Protein AF-A0AAD5JFC8-F1 (afdb_monomer_lite)

Secondary structure (DSSP, 8-state):
---TTS--HHHHHHHHHHHHHHHHHHHHHHHHHHHHHHHHHHHHHHHHHHHS-TT-B-TTT--BTTTT-HHHHHHHHHHHHHHHHHHHHHHHHHHHHSTTTHHHHHHHHHHHHHHHHHHHHHHHHHHHHHHTTS-S------SS--TT--SS--BTTBSS-HHHHHHHHHHHTT-S---B---SSS--HHHHHHHHH-TTS---B-

Sequence (206 aa):
MKNAEGRTPRELFTVELKILLHSGEKWMKNTATSCMIVATLIATMVSSAAFIVPSGNNEKTGIPIHLIETAFHVFAISDAIALSFYSISILMFLSIHTSAILPLIHKLMKHSARAARPAAGLCADLASAIFSGCAKNGFALVRPPGHHASVRQSMGFCLHNNAAVAALVAQTAGVKKVLIVDRDVHHGNGTQEIFEQNKSMPWTYL

Radius of gyration: 27.25 Å; chains: 1; bounding box: 68×35×76 Å

Organism: Acer negundo (NCBI:txid4023)

Structure (mmCIF, N/CA/C/O backbone):
data_AF-A0AAD5JFC8-F1
#
_entry.id   AF-A0AAD5JFC8-F1
#
loop_
_atom_site.group_PDB
_atom_site.id
_atom_site.type_symbol
_atom_site.label_atom_id
_atom_site.label_alt_id
_atom_site.label_comp_id
_atom_site.label_asym_id
_atom_site.label_entity_id
_atom_site.label_seq_id
_atom_site.pdbx_PDB_ins_code
_atom_site.Cartn_x
_atom_site.Cartn_y
_atom_site.Cartn_z
_atom_site.occupancy
_atom_site.B_iso_or_equiv
_atom_site.auth_seq_id
_atom_site.auth_comp_id
_atom_site.auth_asym_id
_atom_site.auth_atom_id
_atom_site.pdbx_PDB_model_num
ATOM 1 N N . MET A 1 1 ? -7.799 10.520 25.118 1.00 56.56 1 MET A N 1
ATOM 2 C CA . MET A 1 1 ? -7.073 9.265 25.414 1.00 56.56 1 MET A CA 1
ATOM 3 C C . MET A 1 1 ? -5.600 9.444 25.071 1.00 56.56 1 MET A C 1
ATOM 5 O O . MET A 1 1 ? -5.306 10.046 24.043 1.00 56.56 1 MET A O 1
ATOM 9 N N . LYS A 1 2 ? -4.700 8.988 25.944 1.00 74.62 2 LYS A N 1
ATOM 10 C CA . LYS A 1 2 ? -3.241 8.970 25.750 1.00 74.62 2 LYS A CA 1
ATOM 11 C C . LYS A 1 2 ? -2.761 7.524 25.924 1.00 74.62 2 LYS A C 1
ATOM 13 O O . LYS A 1 2 ? -3.402 6.786 26.669 1.00 74.62 2 LYS A O 1
ATOM 18 N N . ASN A 1 3 ? -1.707 7.111 25.222 1.00 79.62 3 ASN A N 1
ATOM 19 C CA . ASN A 1 3 ? -1.104 5.790 25.434 1.00 79.62 3 ASN A CA 1
ATOM 20 C C . ASN A 1 3 ? -0.366 5.737 26.793 1.00 79.62 3 ASN A C 1
ATOM 22 O O . ASN A 1 3 ? -0.285 6.745 27.498 1.00 79.62 3 ASN A O 1
ATOM 26 N N . ALA A 1 4 ? 0.196 4.577 27.151 1.00 79.81 4 ALA A N 1
ATOM 27 C CA . ALA A 1 4 ? 0.976 4.396 28.384 1.00 79.81 4 ALA A CA 1
ATOM 28 C C . ALA A 1 4 ? 2.189 5.348 28.497 1.00 79.81 4 ALA A C 1
ATOM 30 O O . ALA A 1 4 ? 2.663 5.627 29.591 1.00 79.81 4 ALA A O 1
ATOM 31 N N . GLU A 1 5 ? 2.650 5.896 27.371 1.00 84.00 5 GLU A N 1
ATOM 32 C CA . GLU A 1 5 ? 3.753 6.859 27.274 1.00 84.00 5 GLU A CA 1
ATOM 33 C C . GLU A 1 5 ? 3.264 8.322 27.317 1.00 84.00 5 GLU A C 1
ATOM 35 O O . GLU A 1 5 ? 4.025 9.251 27.052 1.00 84.00 5 GLU A O 1
ATOM 40 N N . GLY A 1 6 ? 1.975 8.558 27.585 1.00 87.69 6 GLY A N 1
ATOM 41 C CA . GLY A 1 6 ? 1.385 9.896 27.668 1.00 87.69 6 GLY A CA 1
ATOM 42 C C . GLY A 1 6 ? 1.168 10.597 26.321 1.00 87.69 6 GLY A C 1
ATOM 43 O O . GLY A 1 6 ? 0.766 11.765 26.304 1.00 87.69 6 GLY A O 1
ATOM 44 N N . ARG A 1 7 ? 1.380 9.906 25.195 1.00 82.56 7 ARG A N 1
ATOM 45 C CA . ARG A 1 7 ? 1.215 10.447 23.839 1.00 82.56 7 ARG A CA 1
ATOM 46 C C . ARG A 1 7 ? -0.229 10.347 23.377 1.00 82.56 7 ARG A C 1
ATOM 48 O O . ARG A 1 7 ? -0.895 9.325 23.540 1.00 82.56 7 ARG A O 1
ATOM 55 N N . THR A 1 8 ? -0.721 11.408 22.755 1.00 85.25 8 THR A N 1
ATOM 56 C CA . THR A 1 8 ? -2.008 11.402 22.053 1.00 85.25 8 THR A CA 1
ATOM 57 C C . THR A 1 8 ? -1.905 10.604 20.743 1.00 85.25 8 THR A C 1
ATOM 59 O O . THR A 1 8 ? -0.825 10.532 20.149 1.00 85.25 8 THR A O 1
ATOM 62 N N . PRO A 1 9 ? -3.019 10.067 20.207 1.00 75.81 9 PRO A N 1
ATOM 63 C CA . PRO A 1 9 ? -3.026 9.402 18.900 1.00 75.81 9 PRO A CA 1
ATOM 64 C C . PRO A 1 9 ? -2.454 10.275 17.775 1.00 75.81 9 PRO A C 1
ATOM 66 O O . PRO A 1 9 ? -1.800 9.784 16.858 1.00 75.81 9 PRO A O 1
ATOM 69 N N . ARG A 1 10 ? -2.661 11.597 17.854 1.00 75.56 10 ARG A N 1
ATOM 70 C CA . ARG A 1 10 ? -2.133 12.554 16.876 1.00 75.56 10 ARG A CA 1
ATOM 71 C C . ARG A 1 10 ? -0.613 12.668 16.946 1.00 75.56 10 ARG A C 1
ATOM 73 O O . ARG A 1 10 ? 0.024 12.743 15.896 1.00 75.56 10 ARG A O 1
ATOM 80 N N . GLU A 1 11 ? -0.048 12.702 18.148 1.00 81.38 11 GLU A N 1
ATOM 81 C CA . GLU A 1 11 ? 1.402 12.747 18.358 1.00 81.38 11 GLU A CA 1
ATOM 82 C C . GLU A 1 11 ? 2.053 11.444 17.908 1.00 81.38 11 GLU A C 1
ATOM 84 O O . GLU A 1 11 ? 2.980 11.495 17.101 1.00 81.38 11 GLU A O 1
ATOM 89 N N . LEU A 1 12 ? 1.512 10.298 18.337 1.00 80.69 12 LEU A N 1
ATOM 90 C CA . LEU A 1 12 ? 2.012 8.978 17.950 1.00 80.69 12 LEU A CA 1
ATOM 91 C C . LEU A 1 12 ? 2.020 8.826 16.425 1.00 80.69 12 LEU A C 1
ATOM 93 O O . LEU A 1 12 ? 3.057 8.546 15.833 1.00 80.69 12 LEU A O 1
ATOM 97 N N . PHE A 1 13 ? 0.901 9.150 15.776 1.00 77.88 13 PHE A N 1
ATOM 98 C CA . PHE A 1 13 ? 0.804 9.123 14.321 1.00 77.88 13 PHE A CA 1
ATOM 99 C C . PHE A 1 13 ? 1.814 10.054 13.641 1.00 77.88 13 PHE A C 1
ATOM 101 O O . PHE A 1 13 ? 2.360 9.726 12.596 1.00 77.88 13 PHE A O 1
ATOM 108 N N . THR A 1 14 ? 2.054 11.245 14.193 1.00 78.75 14 THR A N 1
ATOM 109 C CA . THR A 1 14 ? 2.980 12.205 13.573 1.00 78.75 14 THR A CA 1
ATOM 110 C C . THR A 1 14 ? 4.426 11.720 13.661 1.00 78.75 14 THR A C 1
ATOM 112 O O . THR A 1 14 ? 5.198 11.956 12.732 1.00 78.75 14 THR A O 1
ATOM 115 N N . VAL A 1 15 ? 4.790 11.049 14.756 1.00 80.06 15 VAL A N 1
ATOM 116 C CA . VAL A 1 15 ? 6.107 10.424 14.926 1.00 80.06 15 VAL A CA 1
ATOM 117 C C . VAL A 1 15 ? 6.263 9.248 13.967 1.00 80.06 15 VAL A C 1
ATOM 119 O O . VAL A 1 15 ? 7.201 9.254 13.171 1.00 80.06 15 VAL A O 1
ATOM 122 N N . GLU A 1 16 ? 5.314 8.312 13.964 1.00 75.75 16 GLU A N 1
ATOM 123 C CA . GLU A 1 16 ? 5.345 7.144 13.073 1.00 75.75 16 GLU A CA 1
ATOM 124 C C . GLU A 1 16 ? 5.359 7.551 11.603 1.00 75.75 16 GLU A C 1
ATOM 126 O O . GLU A 1 16 ? 6.152 7.049 10.810 1.00 75.75 16 GLU A O 1
ATOM 131 N N . LEU A 1 17 ? 4.563 8.557 11.236 1.00 77.56 17 LEU A N 1
ATOM 132 C CA . LEU A 1 17 ? 4.569 9.085 9.882 1.00 77.56 17 LEU A CA 1
ATOM 133 C C . LEU A 1 17 ? 5.950 9.613 9.481 1.00 77.56 17 LEU A C 1
ATOM 135 O O . LEU A 1 17 ? 6.378 9.385 8.357 1.00 77.56 17 LEU A O 1
ATOM 139 N N . LYS A 1 18 ? 6.671 10.314 10.362 1.00 77.50 18 LYS A N 1
ATOM 140 C CA . LYS A 1 18 ? 8.026 10.786 10.032 1.00 77.50 18 LYS A CA 1
ATOM 141 C C . LYS A 1 18 ? 8.981 9.622 9.777 1.00 77.50 18 LYS A C 1
ATOM 143 O O . LYS A 1 18 ? 9.761 9.694 8.831 1.00 77.50 18 LYS A O 1
ATOM 148 N N . ILE A 1 19 ? 8.895 8.570 10.590 1.00 78.56 19 ILE A N 1
ATOM 149 C CA . ILE A 1 19 ? 9.710 7.361 10.438 1.00 78.56 19 ILE A CA 1
ATOM 150 C C . ILE A 1 19 ? 9.382 6.678 9.108 1.00 78.56 19 ILE A C 1
ATOM 152 O O . ILE A 1 19 ? 10.283 6.420 8.314 1.00 78.56 19 ILE A O 1
ATOM 156 N N . LEU A 1 20 ? 8.097 6.465 8.815 1.00 72.25 20 LEU A N 1
ATOM 157 C CA . LEU A 1 20 ? 7.638 5.849 7.569 1.00 72.25 20 LEU A CA 1
ATOM 158 C C . LEU A 1 20 ? 8.009 6.675 6.332 1.00 72.25 20 LEU A C 1
ATOM 160 O O . LEU A 1 20 ? 8.434 6.102 5.334 1.00 72.25 20 LEU A O 1
ATOM 164 N N . LEU A 1 21 ? 7.904 8.008 6.394 1.00 76.06 21 LEU A N 1
ATOM 165 C CA . LEU A 1 21 ? 8.331 8.899 5.308 1.00 76.06 21 LEU A CA 1
ATOM 166 C C . LEU A 1 21 ? 9.825 8.741 5.022 1.00 76.06 21 LEU A C 1
ATOM 168 O O . LEU A 1 21 ? 10.215 8.609 3.865 1.00 76.06 21 LEU A O 1
ATOM 172 N N . HIS A 1 22 ? 10.651 8.728 6.069 1.00 77.88 22 HIS A N 1
ATOM 173 C CA . HIS A 1 22 ? 12.096 8.588 5.929 1.00 77.88 22 HIS A CA 1
ATOM 174 C C . HIS A 1 22 ? 12.491 7.202 5.402 1.00 77.88 22 HIS A C 1
ATOM 176 O O . HIS A 1 22 ? 13.299 7.088 4.479 1.00 77.88 22 HIS A O 1
ATOM 182 N N . SER A 1 23 ? 11.886 6.142 5.941 1.00 79.06 23 SER A N 1
ATOM 183 C CA . SER A 1 23 ? 12.106 4.769 5.481 1.00 79.06 23 SER A CA 1
ATOM 184 C C . SER A 1 23 ? 11.639 4.568 4.040 1.00 79.06 23 SER A C 1
ATOM 186 O O . SER A 1 23 ? 12.350 3.946 3.255 1.00 79.06 23 SER A O 1
ATOM 188 N N . GLY A 1 24 ? 10.485 5.131 3.671 1.00 76.19 24 GLY A N 1
ATOM 189 C CA . GLY A 1 24 ? 9.951 5.089 2.310 1.00 76.19 24 GLY A CA 1
ATOM 190 C C . GLY A 1 24 ? 10.839 5.833 1.314 1.00 76.19 24 GLY A C 1
ATOM 191 O O . GLY A 1 24 ? 11.142 5.303 0.248 1.00 76.19 24 GLY A O 1
ATOM 192 N N . GLU A 1 25 ? 11.336 7.015 1.687 1.00 77.88 25 GLU A N 1
ATOM 193 C CA . GLU A 1 25 ? 12.316 7.758 0.891 1.00 77.88 25 GLU A CA 1
ATOM 194 C C . GLU A 1 25 ? 13.593 6.938 0.668 1.00 77.88 25 GLU A C 1
ATOM 196 O O . GLU A 1 25 ? 14.062 6.812 -0.465 1.00 77.88 25 GLU A O 1
ATOM 201 N N . LYS A 1 26 ? 14.146 6.350 1.735 1.00 82.00 26 LYS A N 1
ATOM 202 C CA . LYS A 1 26 ? 15.353 5.522 1.656 1.00 82.00 26 LYS A CA 1
ATOM 203 C C . LYS A 1 26 ? 15.136 4.281 0.793 1.00 82.00 26 LYS A C 1
ATOM 205 O O . LYS A 1 26 ? 15.974 3.979 -0.052 1.00 82.00 26 LYS A O 1
ATOM 210 N N . TRP A 1 27 ? 14.023 3.577 0.988 1.00 81.62 27 TRP A N 1
ATOM 211 C CA . TRP A 1 27 ? 13.672 2.399 0.197 1.00 81.62 27 TRP A CA 1
ATOM 212 C C . TRP A 1 27 ? 13.569 2.746 -1.286 1.00 81.62 27 TRP A C 1
ATOM 214 O O . TRP A 1 27 ? 14.190 2.090 -2.114 1.00 81.62 27 TRP A O 1
ATOM 224 N N . MET A 1 28 ? 12.867 3.826 -1.619 1.00 81.31 28 MET A N 1
ATOM 225 C CA . MET A 1 28 ? 12.700 4.264 -2.998 1.00 81.31 28 MET A CA 1
ATOM 226 C C . MET A 1 28 ? 14.029 4.655 -3.651 1.00 81.31 28 MET A C 1
ATOM 228 O O . MET A 1 28 ? 14.277 4.264 -4.789 1.00 81.31 28 MET A O 1
ATOM 232 N N . LYS A 1 29 ? 14.906 5.367 -2.930 1.00 81.50 29 LYS A N 1
ATOM 233 C CA . LYS A 1 29 ? 16.264 5.681 -3.401 1.00 81.50 29 LYS A CA 1
ATOM 234 C C . LYS A 1 29 ? 17.080 4.414 -3.640 1.00 81.50 29 LYS A C 1
ATOM 236 O O . LYS A 1 29 ? 17.699 4.283 -4.689 1.00 81.50 29 LYS A O 1
ATOM 241 N N . ASN A 1 30 ? 17.056 3.465 -2.707 1.00 84.69 30 ASN A N 1
ATOM 242 C CA . ASN A 1 30 ? 17.776 2.201 -2.852 1.00 84.69 30 ASN A CA 1
ATOM 243 C C . ASN A 1 30 ? 17.265 1.389 -4.049 1.00 84.69 30 ASN A C 1
ATOM 245 O O . ASN A 1 30 ? 18.069 0.915 -4.847 1.00 84.69 30 ASN A O 1
ATOM 249 N N . THR A 1 31 ? 15.945 1.276 -4.213 1.00 85.31 31 THR A N 1
ATOM 250 C CA . THR A 1 31 ? 15.332 0.604 -5.365 1.00 85.31 31 THR A CA 1
ATOM 251 C C . THR A 1 31 ? 15.712 1.296 -6.672 1.00 85.31 31 THR A C 1
ATOM 253 O O . THR A 1 31 ? 16.127 0.624 -7.612 1.00 85.31 31 THR A O 1
ATOM 256 N N . ALA A 1 32 ? 15.655 2.631 -6.723 1.00 85.88 32 ALA A N 1
ATOM 257 C CA . ALA A 1 32 ? 16.069 3.391 -7.898 1.00 85.88 32 ALA A CA 1
ATOM 258 C C . ALA A 1 32 ? 17.552 3.172 -8.240 1.00 85.88 32 ALA A C 1
ATOM 260 O O . ALA A 1 32 ? 17.871 2.975 -9.409 1.00 85.88 32 ALA A O 1
ATOM 261 N N . THR A 1 33 ? 18.448 3.128 -7.245 1.00 86.62 33 THR A N 1
ATOM 262 C CA . THR A 1 33 ? 19.867 2.784 -7.450 1.00 86.62 33 THR A CA 1
ATOM 263 C C . THR A 1 33 ? 20.025 1.391 -8.046 1.00 86.62 33 THR A C 1
ATOM 265 O O . THR A 1 33 ? 20.725 1.236 -9.042 1.00 86.62 33 THR A O 1
ATOM 268 N N . SER A 1 34 ? 19.372 0.377 -7.471 1.00 89.25 34 SER A N 1
ATOM 269 C CA . SER A 1 34 ? 19.469 -0.998 -7.970 1.00 89.25 34 SER A CA 1
ATOM 270 C C . SER A 1 34 ? 18.971 -1.111 -9.412 1.00 89.25 34 SER A C 1
ATOM 272 O O . SER A 1 34 ? 19.653 -1.695 -10.252 1.00 89.25 34 SER A O 1
ATOM 274 N N . CYS A 1 35 ? 17.829 -0.495 -9.734 1.00 86.69 35 CYS A N 1
ATOM 275 C CA . CYS A 1 35 ? 17.300 -0.465 -11.099 1.00 86.69 35 CYS A CA 1
ATOM 276 C C . CYS A 1 35 ? 18.218 0.294 -12.065 1.00 86.69 35 CYS A C 1
ATOM 278 O O . CYS A 1 35 ? 18.404 -0.142 -13.199 1.00 86.69 35 CYS A O 1
ATOM 280 N N . MET A 1 36 ? 18.828 1.394 -11.618 1.00 88.19 36 MET A N 1
ATOM 281 C CA . MET A 1 36 ? 19.785 2.160 -12.412 1.00 88.19 36 MET A CA 1
ATOM 282 C C . MET A 1 36 ? 21.046 1.350 -12.719 1.00 88.19 36 MET A C 1
ATOM 284 O O . MET A 1 36 ? 21.484 1.351 -13.861 1.00 88.19 36 MET A O 1
ATOM 288 N N . ILE A 1 37 ? 21.603 0.619 -11.745 1.00 88.62 37 ILE A N 1
ATOM 289 C CA . ILE A 1 37 ? 22.767 -0.256 -11.967 1.00 88.62 37 ILE A CA 1
ATOM 290 C C . ILE A 1 37 ? 22.437 -1.317 -13.019 1.00 88.62 37 ILE A C 1
ATOM 292 O O . ILE A 1 37 ? 23.201 -1.495 -13.964 1.00 88.62 37 ILE A O 1
ATOM 296 N N . VAL A 1 38 ? 21.282 -1.980 -12.899 1.00 89.25 38 VAL A N 1
ATOM 297 C CA . VAL A 1 38 ? 20.838 -2.983 -13.878 1.00 89.25 38 VAL A CA 1
ATOM 298 C C . VAL A 1 38 ? 20.664 -2.357 -15.265 1.00 89.25 38 VAL A C 1
ATOM 300 O O . VAL A 1 38 ? 21.172 -2.901 -16.242 1.00 89.25 38 VAL A O 1
ATOM 303 N N . ALA A 1 39 ? 20.020 -1.190 -15.364 1.00 86.19 39 ALA A N 1
ATOM 304 C CA . ALA A 1 39 ? 19.843 -0.489 -16.635 1.00 86.19 39 ALA A CA 1
ATOM 305 C C . ALA A 1 39 ? 21.186 -0.088 -17.273 1.00 86.19 39 ALA A C 1
ATOM 307 O O . ALA A 1 39 ? 21.368 -0.272 -18.474 1.00 86.19 39 ALA A O 1
ATOM 308 N N . THR A 1 40 ? 22.145 0.392 -16.479 1.00 86.81 40 THR A N 1
ATOM 309 C CA . THR A 1 40 ? 23.493 0.757 -16.943 1.00 86.81 40 THR A CA 1
ATOM 310 C C . THR A 1 40 ? 24.303 -0.461 -17.392 1.00 86.81 40 THR A C 1
ATOM 312 O O . THR A 1 40 ? 25.002 -0.388 -18.405 1.00 86.81 40 THR A O 1
ATOM 315 N N . LEU A 1 41 ? 24.196 -1.596 -16.689 1.00 87.81 41 LEU A N 1
ATOM 316 C CA . LEU A 1 41 ? 24.840 -2.850 -17.097 1.00 87.81 41 LEU A CA 1
ATOM 317 C C . LEU A 1 41 ? 24.300 -3.321 -18.450 1.00 87.81 41 LEU A C 1
ATOM 319 O O . LEU A 1 41 ? 25.081 -3.598 -19.358 1.00 87.81 41 LEU A O 1
ATOM 323 N N . ILE A 1 42 ? 22.975 -3.334 -18.613 1.00 85.00 42 ILE A N 1
ATOM 324 C CA . ILE A 1 42 ? 22.341 -3.731 -19.874 1.00 85.00 42 ILE A CA 1
ATOM 325 C C . ILE A 1 42 ? 22.721 -2.760 -21.002 1.00 85.00 42 ILE A C 1
ATOM 327 O O . ILE A 1 42 ? 23.101 -3.206 -22.082 1.00 85.00 42 ILE A O 1
ATOM 331 N N . ALA A 1 43 ? 22.702 -1.448 -20.747 1.00 84.31 43 ALA A N 1
ATOM 332 C CA . ALA A 1 43 ? 23.111 -0.443 -21.727 1.00 84.31 43 ALA A CA 1
ATOM 333 C C . ALA A 1 43 ? 24.569 -0.632 -22.182 1.00 84.31 43 ALA A C 1
ATOM 335 O O . ALA A 1 43 ? 24.859 -0.509 -23.369 1.00 84.31 43 ALA A O 1
ATOM 336 N N . THR A 1 44 ? 25.477 -0.985 -21.265 1.00 85.38 44 THR A N 1
ATOM 337 C CA . THR A 1 44 ? 26.882 -1.290 -21.596 1.00 85.38 44 THR A CA 1
ATOM 338 C C . THR A 1 44 ? 26.999 -2.528 -22.490 1.00 85.38 44 THR A C 1
ATOM 340 O O . THR A 1 44 ? 27.774 -2.524 -23.448 1.00 85.38 44 THR A O 1
ATOM 343 N N . MET A 1 45 ? 26.218 -3.578 -22.211 1.00 84.69 45 MET A N 1
ATOM 344 C CA . MET A 1 45 ? 26.215 -4.804 -23.020 1.00 84.69 45 MET A CA 1
ATOM 345 C C . MET A 1 45 ? 25.658 -4.569 -24.430 1.00 84.69 45 MET A C 1
ATOM 347 O O . MET A 1 45 ? 26.264 -5.015 -25.400 1.00 84.69 45 MET A O 1
ATOM 351 N N . VAL A 1 46 ? 24.545 -3.839 -24.543 1.00 83.19 46 VAL A N 1
ATOM 352 C CA . VAL A 1 46 ? 23.894 -3.504 -25.824 1.00 83.19 46 VAL A CA 1
ATOM 353 C C . VAL A 1 46 ? 24.788 -2.573 -26.646 1.00 83.19 46 VAL A C 1
ATOM 355 O O . VAL A 1 46 ? 25.098 -2.865 -27.791 1.00 83.19 46 VAL A O 1
ATOM 358 N N . SER A 1 47 ? 25.344 -1.528 -26.026 1.00 80.62 47 SER A N 1
ATOM 359 C CA . SER A 1 47 ? 26.300 -0.627 -26.684 1.00 80.62 47 SER A CA 1
ATOM 360 C C . SER A 1 47 ? 27.537 -1.369 -27.210 1.00 80.62 47 SER A C 1
ATOM 362 O O . SER A 1 47 ? 27.988 -1.118 -28.322 1.00 80.62 47 SER A O 1
ATOM 364 N N . SER A 1 48 ? 28.057 -2.351 -26.465 1.00 81.19 48 SER A N 1
ATOM 365 C CA . SER A 1 48 ? 29.175 -3.181 -26.941 1.00 81.19 48 SER A CA 1
ATOM 366 C C . SER A 1 48 ? 28.795 -4.026 -28.165 1.00 81.19 48 SER A C 1
ATOM 368 O O . SER A 1 48 ? 29.609 -4.178 -29.075 1.00 81.19 48 SER A O 1
ATOM 370 N N . ALA A 1 49 ? 27.562 -4.540 -28.222 1.00 76.31 49 ALA A N 1
ATOM 371 C CA . ALA A 1 49 ? 27.050 -5.267 -29.384 1.00 76.31 49 ALA A CA 1
ATOM 372 C C . ALA A 1 49 ? 26.907 -4.362 -30.622 1.00 76.31 49 ALA A C 1
ATOM 374 O O . ALA A 1 49 ? 27.171 -4.818 -31.732 1.00 76.31 49 ALA A O 1
ATOM 375 N N . ALA A 1 50 ? 26.594 -3.076 -30.436 1.00 71.38 50 ALA A N 1
ATOM 376 C CA . ALA A 1 50 ? 26.546 -2.092 -31.519 1.00 71.38 50 ALA A CA 1
ATOM 377 C C . ALA A 1 50 ? 27.905 -1.907 -32.226 1.00 71.38 50 ALA A C 1
ATOM 379 O O . ALA A 1 50 ? 27.956 -1.696 -33.438 1.00 71.38 50 ALA A O 1
ATOM 380 N N . PHE A 1 51 ? 29.017 -1.997 -31.482 1.00 71.25 51 PHE A N 1
ATOM 381 C CA . PHE A 1 51 ? 30.374 -1.849 -32.030 1.00 71.25 51 PHE A CA 1
ATOM 382 C C . PHE A 1 51 ? 30.979 -3.165 -32.536 1.00 71.25 51 PHE A C 1
ATOM 384 O O . PHE A 1 51 ? 31.868 -3.145 -33.389 1.00 71.25 51 PHE A O 1
ATOM 391 N N . ILE A 1 52 ? 30.496 -4.310 -32.049 1.00 74.00 52 ILE A N 1
ATOM 392 C CA . ILE A 1 52 ? 30.897 -5.637 -32.526 1.00 74.00 52 ILE A CA 1
ATOM 393 C C . ILE A 1 52 ? 29.923 -6.049 -33.634 1.00 74.00 52 ILE A C 1
ATOM 395 O O . ILE A 1 52 ? 29.033 -6.874 -33.443 1.00 74.00 52 ILE A O 1
ATOM 399 N N . VAL A 1 53 ? 30.089 -5.444 -34.814 1.00 68.81 53 VAL A N 1
ATOM 400 C CA . VAL A 1 53 ? 29.335 -5.815 -36.020 1.00 68.81 53 VAL A CA 1
ATOM 401 C C . VAL A 1 53 ? 29.551 -7.312 -36.285 1.00 68.81 53 VAL A C 1
ATOM 403 O O . VAL A 1 53 ? 30.702 -7.728 -36.469 1.00 68.81 53 VAL A O 1
ATOM 406 N N . PRO A 1 54 ? 28.487 -8.137 -36.340 1.00 66.00 54 PRO A N 1
ATOM 407 C CA . PRO A 1 54 ? 28.612 -9.540 -36.710 1.00 66.00 54 PRO A CA 1
ATOM 408 C C . PRO A 1 54 ? 29.315 -9.649 -38.074 1.00 66.00 54 PRO A C 1
ATOM 410 O O . PRO A 1 54 ? 28.819 -9.132 -39.072 1.00 66.00 54 PRO A O 1
ATOM 413 N N . SER A 1 55 ? 30.484 -10.298 -38.099 1.00 65.88 55 SER A N 1
ATOM 414 C CA . SER A 1 55 ? 31.383 -10.463 -39.260 1.00 65.88 55 SER A CA 1
ATOM 415 C C . SER A 1 55 ? 32.293 -9.288 -39.657 1.00 65.88 55 SER A C 1
ATOM 417 O O . SER A 1 55 ? 33.031 -9.415 -40.633 1.00 65.88 55 SER A O 1
ATOM 419 N N . GLY A 1 56 ? 32.321 -8.191 -38.896 1.00 73.69 56 GLY A N 1
ATOM 420 C CA . GLY A 1 56 ? 33.298 -7.110 -39.073 1.00 73.69 56 GLY A CA 1
ATOM 421 C C . GLY A 1 56 ? 33.089 -6.213 -40.302 1.00 73.69 56 GLY A C 1
ATOM 422 O O . GLY A 1 56 ? 32.075 -6.275 -41.003 1.00 73.69 56 GLY A O 1
ATOM 423 N N . ASN A 1 57 ? 34.072 -5.341 -40.544 1.00 80.50 57 ASN A N 1
ATOM 424 C CA . ASN A 1 57 ? 34.059 -4.348 -41.619 1.00 80.50 57 ASN A CA 1
ATOM 425 C C . ASN A 1 57 ? 35.047 -4.726 -42.724 1.00 80.50 57 ASN A C 1
ATOM 427 O O . ASN A 1 57 ? 36.094 -5.319 -42.471 1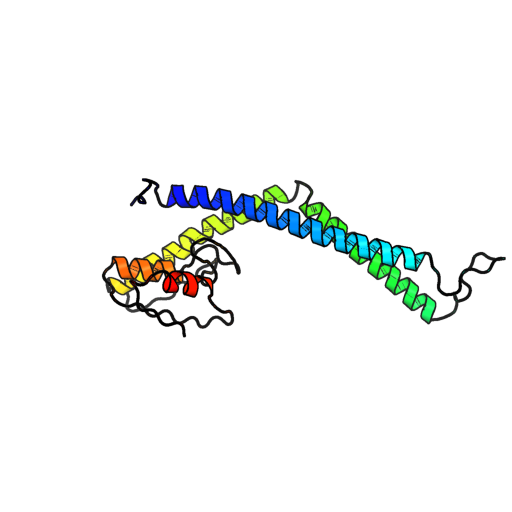.00 80.50 57 ASN A O 1
ATOM 431 N N . ASN A 1 58 ? 34.734 -4.343 -43.958 1.00 81.25 58 ASN A N 1
ATOM 432 C CA . ASN A 1 58 ? 35.629 -4.522 -45.090 1.00 81.25 58 ASN A CA 1
ATOM 433 C C . ASN A 1 58 ? 36.859 -3.610 -44.941 1.00 81.25 58 ASN A C 1
ATOM 435 O O . ASN A 1 58 ? 36.721 -2.390 -44.873 1.00 81.25 58 ASN A O 1
ATOM 439 N N . GLU A 1 59 ? 38.060 -4.188 -44.946 1.00 78.19 59 GLU A N 1
ATOM 440 C CA . GLU A 1 59 ? 39.331 -3.478 -44.726 1.00 78.19 59 GLU A CA 1
ATOM 441 C C . GLU A 1 59 ? 39.610 -2.350 -45.734 1.00 78.19 59 GLU A C 1
ATOM 443 O O . GLU A 1 59 ? 40.359 -1.424 -45.433 1.00 78.19 59 GLU A O 1
ATOM 448 N N . LYS A 1 60 ? 39.007 -2.402 -46.930 1.00 79.38 60 LYS A N 1
ATOM 449 C CA . LYS A 1 60 ? 39.219 -1.402 -47.989 1.00 79.38 60 LYS A CA 1
ATOM 450 C C . LYS A 1 60 ? 38.191 -0.276 -47.984 1.00 79.38 60 LYS A C 1
ATOM 452 O O . LYS A 1 60 ? 38.503 0.820 -48.436 1.00 79.38 60 LYS A O 1
ATOM 457 N N . THR A 1 61 ? 36.966 -0.544 -47.536 1.00 79.00 61 THR A N 1
ATOM 458 C CA . THR A 1 61 ? 35.848 0.416 -47.619 1.00 79.00 61 THR A CA 1
ATOM 459 C C . THR A 1 61 ? 35.340 0.879 -46.257 1.00 79.00 61 THR A C 1
ATOM 461 O O . THR A 1 61 ? 34.629 1.875 -46.189 1.00 79.00 61 THR A O 1
ATOM 464 N N . GLY A 1 62 ? 35.677 0.174 -45.173 1.00 77.12 62 GLY A N 1
ATOM 465 C CA . GLY A 1 62 ? 35.180 0.435 -43.819 1.00 77.12 62 GLY A CA 1
ATOM 466 C C . GLY A 1 62 ? 33.707 0.067 -43.602 1.00 77.12 62 GLY A C 1
ATOM 467 O O . GLY A 1 62 ? 33.192 0.254 -42.504 1.00 77.12 62 GLY A O 1
ATOM 468 N N . ILE A 1 63 ? 33.027 -0.462 -44.623 1.00 80.44 63 ILE A N 1
ATOM 469 C CA . ILE A 1 63 ? 31.598 -0.791 -44.587 1.00 80.44 63 ILE A CA 1
ATOM 470 C C . ILE A 1 63 ? 31.399 -2.197 -43.987 1.00 80.44 63 ILE A C 1
ATOM 472 O O . ILE A 1 63 ? 32.185 -3.094 -44.315 1.00 80.44 63 ILE A O 1
ATOM 476 N N . PRO A 1 64 ? 30.357 -2.425 -43.162 1.00 80.12 64 PRO A N 1
ATOM 477 C CA . PRO A 1 64 ? 29.983 -3.754 -42.680 1.00 80.12 64 PRO A CA 1
ATOM 478 C C . PRO A 1 64 ? 29.856 -4.783 -43.809 1.00 80.12 64 PRO A C 1
ATOM 480 O O . PRO A 1 64 ? 29.176 -4.540 -44.807 1.00 80.12 64 PRO A O 1
ATOM 483 N N . ILE A 1 65 ? 30.480 -5.953 -43.646 1.00 79.56 65 ILE A N 1
ATOM 484 C CA . ILE A 1 65 ? 30.541 -6.990 -44.695 1.00 79.56 65 ILE A CA 1
ATOM 485 C C . ILE A 1 65 ? 29.141 -7.525 -45.055 1.00 79.56 65 ILE A C 1
ATOM 487 O O . ILE A 1 65 ? 28.877 -7.829 -46.217 1.00 79.56 65 ILE A O 1
ATOM 491 N N . HIS A 1 66 ? 28.218 -7.562 -44.090 1.00 78.19 66 HIS A N 1
ATOM 492 C CA . HIS A 1 66 ? 26.835 -8.025 -44.266 1.00 78.19 66 HIS A CA 1
ATOM 493 C C . HIS A 1 66 ? 25.806 -6.894 -44.363 1.00 78.19 66 HIS A C 1
ATOM 495 O O . HIS A 1 66 ? 24.635 -7.109 -44.061 1.00 78.19 66 HIS A O 1
ATOM 501 N N . LEU A 1 67 ? 26.201 -5.690 -44.796 1.00 75.06 67 LEU A N 1
ATOM 502 C CA . LEU A 1 67 ? 25.289 -4.539 -44.836 1.00 75.06 67 LEU A CA 1
ATOM 503 C C . LEU A 1 67 ? 24.009 -4.803 -45.652 1.00 75.06 67 LEU A C 1
ATOM 505 O O . LEU A 1 67 ? 22.979 -4.221 -45.354 1.00 75.06 67 LEU A O 1
ATOM 509 N N . ILE A 1 68 ? 24.055 -5.672 -46.665 1.00 77.06 68 ILE A N 1
ATOM 510 C CA . ILE A 1 68 ? 22.917 -5.971 -47.555 1.00 77.06 68 ILE A CA 1
ATOM 511 C C . ILE A 1 68 ? 21.975 -7.031 -46.951 1.00 77.06 68 ILE A C 1
ATOM 513 O O . ILE A 1 68 ? 20.814 -7.131 -47.348 1.00 77.06 68 ILE A O 1
ATOM 517 N N . GLU A 1 69 ? 22.437 -7.796 -45.962 1.00 84.25 69 GLU A N 1
ATOM 518 C CA . GLU A 1 69 ? 21.652 -8.866 -45.349 1.00 84.25 69 GLU A CA 1
ATOM 519 C C . GLU A 1 69 ? 20.482 -8.297 -44.535 1.00 84.25 69 GLU A C 1
ATOM 521 O O . GLU A 1 69 ? 20.621 -7.357 -43.742 1.00 84.25 69 GLU A O 1
ATOM 526 N N . THR A 1 70 ? 19.303 -8.905 -44.670 1.00 85.94 70 THR A N 1
ATOM 527 C CA . THR A 1 70 ? 18.118 -8.504 -43.893 1.00 85.94 70 THR A CA 1
ATOM 528 C C . THR A 1 70 ? 18.336 -8.717 -42.393 1.00 85.94 70 THR A C 1
ATOM 530 O O . THR A 1 70 ? 17.900 -7.900 -41.582 1.00 85.94 70 THR A O 1
ATOM 533 N N . ALA A 1 71 ? 19.070 -9.769 -42.016 1.00 82.50 71 ALA A N 1
ATOM 534 C CA . ALA A 1 71 ? 19.410 -10.057 -40.623 1.00 82.50 71 ALA A CA 1
ATOM 535 C C . ALA A 1 71 ? 20.211 -8.918 -39.966 1.00 82.50 71 ALA A C 1
ATOM 537 O O . ALA A 1 71 ? 19.975 -8.595 -38.802 1.00 82.50 71 ALA A O 1
ATOM 538 N N . PHE A 1 72 ? 21.102 -8.265 -40.721 1.00 84.00 72 PHE A N 1
ATOM 539 C CA . PHE A 1 72 ? 21.904 -7.148 -40.225 1.00 84.00 72 PHE A CA 1
ATOM 540 C C . PHE A 1 72 ? 21.047 -5.909 -39.928 1.00 84.00 72 PHE A C 1
ATOM 542 O O . PHE A 1 72 ? 21.202 -5.280 -38.884 1.00 84.00 72 PHE A O 1
ATOM 549 N N . HIS A 1 73 ? 20.084 -5.595 -40.798 1.00 83.00 73 HIS A N 1
ATOM 550 C CA . HIS A 1 73 ? 19.155 -4.482 -40.583 1.00 83.00 73 HIS A CA 1
ATOM 551 C C . HIS A 1 73 ? 18.240 -4.709 -39.376 1.00 83.00 73 HIS A C 1
ATOM 553 O O . HIS A 1 73 ? 18.048 -3.798 -38.572 1.00 83.00 73 HIS A O 1
ATOM 559 N N . VAL A 1 74 ? 17.698 -5.923 -39.222 1.00 88.19 74 VAL A N 1
ATOM 560 C CA . VAL A 1 74 ? 16.864 -6.284 -38.062 1.00 88.19 74 VAL A CA 1
ATOM 561 C C . VAL A 1 74 ? 17.660 -6.150 -36.764 1.00 88.19 74 VAL A C 1
ATOM 563 O O . VAL A 1 74 ? 17.160 -5.573 -35.799 1.00 88.19 74 VAL A O 1
ATOM 566 N N . PHE A 1 75 ? 18.909 -6.622 -36.756 1.00 86.06 75 PHE A N 1
ATOM 567 C CA . PHE A 1 75 ? 19.820 -6.463 -35.626 1.00 86.06 75 PHE A CA 1
ATOM 568 C C . PHE A 1 75 ? 20.071 -4.983 -35.294 1.00 86.06 75 PHE A C 1
ATOM 570 O O . PHE A 1 75 ? 19.829 -4.569 -34.163 1.00 86.06 75 PHE A O 1
ATOM 577 N N . ALA A 1 76 ? 20.467 -4.169 -36.279 1.00 84.25 76 ALA A N 1
ATOM 578 C CA . ALA A 1 76 ? 20.787 -2.756 -36.072 1.00 84.25 76 ALA A CA 1
ATOM 579 C C . ALA A 1 76 ? 19.581 -1.929 -35.585 1.00 84.25 76 ALA A C 1
ATOM 581 O O . ALA A 1 76 ? 19.714 -1.088 -34.697 1.00 84.25 76 ALA A O 1
ATOM 582 N N . ILE A 1 77 ? 18.386 -2.184 -36.132 1.00 88.75 77 ILE A N 1
ATOM 583 C CA . ILE A 1 77 ? 17.153 -1.516 -35.693 1.00 88.75 77 ILE A CA 1
ATOM 584 C C . ILE A 1 77 ? 16.795 -1.939 -34.264 1.00 88.75 77 ILE A C 1
ATOM 586 O O . ILE A 1 77 ? 16.454 -1.088 -33.442 1.00 88.75 77 ILE A O 1
ATOM 590 N N . SER A 1 78 ? 16.890 -3.235 -33.947 1.00 89.19 78 SER A N 1
ATOM 591 C CA . SER A 1 78 ? 16.621 -3.744 -32.598 1.00 89.19 78 SER A CA 1
ATOM 592 C C . SER A 1 78 ? 17.565 -3.131 -31.562 1.00 89.19 78 SER A C 1
ATOM 594 O O . SER A 1 78 ? 17.118 -2.753 -30.480 1.00 89.19 78 SER A O 1
ATOM 596 N N . ASP A 1 79 ? 18.848 -3.004 -31.896 1.00 85.50 79 ASP A N 1
ATOM 597 C CA . ASP A 1 79 ? 19.869 -2.416 -31.029 1.00 85.50 79 ASP A CA 1
ATOM 598 C C . ASP A 1 79 ? 19.605 -0.922 -30.756 1.00 85.50 79 ASP A C 1
ATOM 600 O O . ASP A 1 79 ? 19.560 -0.486 -29.602 1.00 85.50 79 ASP A O 1
ATOM 604 N N . ALA A 1 80 ? 19.278 -0.150 -31.800 1.00 87.12 80 ALA A N 1
ATOM 605 C CA . ALA A 1 80 ? 18.944 1.271 -31.678 1.00 87.12 80 ALA A CA 1
ATOM 606 C C . ALA A 1 80 ? 17.672 1.525 -30.846 1.00 87.12 80 ALA A C 1
ATOM 608 O O . ALA A 1 80 ? 17.615 2.452 -30.024 1.00 87.12 80 ALA A O 1
ATOM 609 N N . ILE A 1 81 ? 16.642 0.691 -31.035 1.00 90.38 81 ILE A N 1
ATOM 610 C CA . ILE A 1 81 ? 15.414 0.743 -30.234 1.00 90.38 81 ILE A CA 1
ATOM 611 C C . ILE A 1 81 ? 15.742 0.448 -28.768 1.00 90.38 81 ILE A C 1
ATOM 613 O O . ILE A 1 81 ? 15.334 1.203 -27.882 1.00 90.38 81 ILE A O 1
ATOM 617 N N . ALA A 1 82 ? 16.510 -0.612 -28.509 1.00 87.31 82 ALA A N 1
ATOM 618 C CA . ALA A 1 82 ? 16.895 -1.002 -27.161 1.00 87.31 82 ALA A CA 1
ATOM 619 C C . ALA A 1 82 ? 17.657 0.134 -26.450 1.00 87.31 82 ALA A C 1
ATOM 621 O O . ALA A 1 82 ? 17.271 0.538 -25.351 1.00 87.31 82 ALA A O 1
ATOM 622 N N . LEU A 1 83 ? 18.650 0.743 -27.109 1.00 85.69 83 LEU A N 1
ATOM 623 C CA . LEU A 1 83 ? 19.428 1.864 -26.566 1.00 85.69 83 LEU A CA 1
ATOM 624 C C . LEU A 1 83 ? 18.557 3.076 -26.187 1.00 85.69 83 LEU A C 1
ATOM 626 O O . LEU A 1 83 ? 18.785 3.720 -25.156 1.00 85.69 83 LEU A O 1
ATOM 630 N N . SER A 1 84 ? 17.527 3.358 -26.986 1.00 88.69 84 SER A N 1
ATOM 631 C CA . SER A 1 84 ? 16.575 4.443 -26.726 1.00 88.69 84 SER A CA 1
ATOM 632 C C . SER A 1 84 ? 15.759 4.184 -25.454 1.00 88.69 84 SER A C 1
ATOM 634 O O . SER A 1 84 ? 15.689 5.045 -24.573 1.00 88.69 84 SER A O 1
ATOM 636 N N . PHE A 1 85 ? 15.203 2.976 -25.301 1.00 89.19 85 PHE A N 1
ATOM 637 C CA . PHE A 1 85 ? 14.463 2.589 -24.095 1.00 89.19 85 PHE A CA 1
ATOM 638 C C . PHE A 1 85 ? 15.347 2.590 -22.840 1.00 89.19 85 PHE A C 1
ATOM 640 O O . PHE A 1 85 ? 14.909 3.055 -21.783 1.00 89.19 85 PHE A O 1
ATOM 647 N N . TYR A 1 86 ? 16.604 2.144 -22.941 1.00 86.69 86 TYR A N 1
ATOM 648 C CA . TYR A 1 86 ? 17.537 2.175 -21.808 1.00 86.69 86 TYR A CA 1
ATOM 649 C C . TYR A 1 86 ? 17.896 3.594 -21.385 1.00 86.69 86 TYR A C 1
ATOM 651 O O . TYR A 1 86 ? 17.911 3.887 -20.190 1.00 86.69 86 TYR A O 1
ATOM 659 N N . SER A 1 87 ? 18.122 4.490 -22.345 1.00 85.94 87 SER A N 1
ATOM 660 C CA . SER A 1 87 ? 18.427 5.895 -22.058 1.00 85.94 87 SER A CA 1
ATOM 661 C C . SER A 1 87 ? 17.267 6.570 -21.321 1.00 85.94 87 SER A C 1
ATOM 663 O O . SER A 1 87 ? 17.480 7.240 -20.310 1.00 85.94 87 SER A O 1
ATOM 665 N N . ILE A 1 88 ? 16.025 6.318 -21.755 1.00 88.69 88 ILE A N 1
ATOM 666 C CA . ILE A 1 88 ? 14.815 6.804 -21.073 1.00 88.69 88 ILE A CA 1
ATOM 667 C C . ILE A 1 88 ? 14.723 6.232 -19.651 1.00 88.69 88 ILE A C 1
ATOM 669 O O . ILE A 1 88 ? 14.482 6.980 -18.703 1.00 88.69 88 ILE A O 1
ATOM 673 N N . SER A 1 89 ? 14.967 4.930 -19.476 1.00 88.06 89 SER A N 1
ATOM 674 C CA . SER A 1 89 ? 14.946 4.270 -18.165 1.00 88.06 89 SER A CA 1
ATOM 675 C C . SER A 1 89 ? 15.981 4.862 -17.199 1.00 88.06 89 SER A C 1
ATOM 677 O O . SER A 1 89 ? 15.648 5.199 -16.062 1.00 88.06 89 SER A O 1
ATOM 679 N N . ILE A 1 90 ? 17.229 5.047 -17.644 1.00 86.31 90 ILE A N 1
ATOM 680 C CA . ILE A 1 90 ? 18.295 5.646 -16.828 1.00 86.31 90 ILE A CA 1
ATOM 681 C C . ILE A 1 90 ? 17.920 7.074 -16.423 1.00 86.31 90 ILE A C 1
ATOM 683 O O . ILE A 1 90 ? 18.033 7.416 -15.246 1.00 86.31 90 ILE A O 1
ATOM 687 N N . LEU A 1 91 ? 17.414 7.890 -17.354 1.00 84.31 91 LEU A N 1
ATOM 688 C CA . LEU A 1 91 ? 16.968 9.256 -17.061 1.00 84.31 91 LEU A CA 1
ATOM 689 C C . LEU A 1 91 ? 15.808 9.281 -16.056 1.00 84.31 91 LEU A C 1
ATOM 691 O O . LEU A 1 91 ? 15.818 10.100 -15.136 1.00 84.31 91 LEU A O 1
ATOM 695 N N . MET A 1 92 ? 14.846 8.360 -16.170 1.00 85.50 92 MET A N 1
ATOM 696 C CA . MET A 1 92 ? 13.767 8.218 -15.190 1.00 85.50 92 MET A CA 1
ATOM 697 C C . MET A 1 92 ? 14.305 7.873 -13.796 1.00 85.50 92 MET A C 1
ATOM 699 O O . MET A 1 92 ? 13.946 8.540 -12.827 1.00 85.50 92 MET A O 1
ATOM 703 N N . PHE A 1 93 ? 15.203 6.895 -13.656 1.00 83.75 93 PHE A N 1
ATOM 704 C CA . PHE A 1 93 ? 15.768 6.555 -12.344 1.00 83.75 93 PHE A CA 1
ATOM 705 C C . PHE A 1 93 ? 16.698 7.647 -11.793 1.00 83.75 93 PHE A C 1
ATOM 707 O O . PHE A 1 93 ? 16.704 7.902 -10.589 1.00 83.75 93 PHE A O 1
ATOM 714 N N . LEU A 1 94 ? 17.426 8.361 -12.654 1.00 80.38 94 LEU A N 1
ATOM 715 C CA . LEU A 1 94 ? 18.238 9.515 -12.262 1.00 80.38 94 LEU A CA 1
ATOM 716 C C . LEU A 1 94 ? 17.365 10.688 -11.791 1.00 80.38 94 LEU A C 1
ATOM 718 O O . LEU A 1 94 ? 17.737 11.414 -10.865 1.00 80.38 94 LEU A O 1
ATOM 722 N N . SER A 1 95 ? 16.166 10.834 -12.362 1.00 79.00 95 SER A N 1
ATOM 723 C CA . SER A 1 95 ? 15.169 11.811 -11.911 1.00 79.00 95 SER A CA 1
ATOM 724 C C . SER A 1 95 ? 14.656 11.528 -10.490 1.00 79.00 95 SER A C 1
ATOM 726 O O . SER A 1 95 ? 14.346 12.457 -9.750 1.00 79.00 95 SER A O 1
ATOM 728 N N . ILE A 1 96 ? 14.630 10.255 -10.071 1.00 76.25 96 ILE A N 1
ATOM 729 C CA . ILE A 1 96 ? 14.264 9.855 -8.701 1.00 76.25 96 ILE A CA 1
ATOM 730 C C . ILE A 1 96 ? 15.381 10.214 -7.709 1.00 76.25 96 ILE A C 1
ATOM 732 O O . ILE A 1 96 ? 15.098 10.579 -6.565 1.00 76.25 96 ILE A O 1
ATOM 736 N N . HIS A 1 97 ? 16.645 10.148 -8.142 1.00 68.56 97 HIS A N 1
ATOM 737 C CA . HIS A 1 97 ? 17.797 10.555 -7.326 1.00 68.56 97 HIS A CA 1
ATOM 738 C C . HIS A 1 97 ? 17.993 12.063 -7.247 1.00 68.56 97 HIS A C 1
ATOM 740 O O . HIS A 1 97 ? 18.468 12.569 -6.228 1.00 68.56 97 HIS A O 1
ATOM 746 N N . THR A 1 98 ? 17.620 12.794 -8.294 1.00 66.25 98 THR A N 1
ATOM 747 C CA . THR A 1 98 ? 17.671 14.254 -8.278 1.00 66.25 98 THR A CA 1
ATOM 748 C C . THR A 1 98 ? 16.527 14.814 -7.433 1.00 66.25 98 THR A C 1
ATOM 750 O O . THR A 1 98 ? 15.366 14.417 -7.512 1.00 66.25 98 THR A O 1
ATOM 753 N N . SER A 1 99 ? 16.869 15.769 -6.572 1.00 63.53 99 SER A N 1
ATOM 754 C CA . SER A 1 99 ? 16.004 16.365 -5.548 1.00 63.53 99 SER A CA 1
ATOM 755 C C . SER A 1 99 ? 14.754 17.082 -6.079 1.00 63.53 99 SER A C 1
ATOM 757 O O . SER A 1 99 ? 13.990 17.612 -5.280 1.00 63.53 99 SER A O 1
ATOM 759 N N . ALA A 1 100 ? 14.508 17.100 -7.391 1.00 64.81 100 ALA A N 1
ATOM 760 C CA . ALA A 1 100 ? 13.351 17.748 -8.001 1.00 64.81 100 ALA A CA 1
ATOM 761 C C . ALA A 1 100 ? 12.036 16.987 -7.748 1.00 64.81 100 ALA A C 1
ATOM 763 O O . ALA A 1 100 ? 10.999 17.608 -7.516 1.00 64.81 100 ALA A O 1
ATOM 764 N N . ILE A 1 101 ? 12.065 15.649 -7.734 1.00 66.62 101 ILE A N 1
ATOM 765 C CA . ILE A 1 101 ? 10.860 14.822 -7.532 1.00 66.62 101 ILE A CA 1
ATOM 766 C C . ILE A 1 101 ? 10.626 14.517 -6.043 1.00 66.62 101 ILE A C 1
ATOM 768 O O . ILE A 1 101 ? 9.491 14.314 -5.602 1.00 66.62 101 ILE A O 1
ATOM 772 N N . LEU A 1 102 ? 11.678 14.562 -5.224 1.00 68.38 102 LEU A N 1
ATOM 773 C CA . LEU A 1 102 ? 11.600 14.257 -3.797 1.00 68.38 102 LEU A CA 1
ATOM 774 C C . LEU A 1 102 ? 10.568 15.117 -3.019 1.00 68.38 102 LEU A C 1
ATOM 776 O O . LEU A 1 102 ? 9.798 14.544 -2.242 1.00 68.38 102 LEU A O 1
ATOM 780 N N . PRO A 1 103 ? 10.444 16.444 -3.242 1.00 72.19 103 PRO A N 1
ATOM 781 C CA . PRO A 1 103 ? 9.400 17.265 -2.629 1.00 72.19 103 PRO A CA 1
ATOM 782 C C . PRO A 1 103 ? 7.986 16.818 -3.006 1.00 72.19 103 PRO A C 1
ATOM 784 O O . PRO A 1 103 ? 7.089 16.836 -2.158 1.00 72.19 103 PRO A O 1
ATOM 787 N N . LEU A 1 104 ? 7.781 16.398 -4.259 1.00 71.25 104 LEU A N 1
ATOM 788 C CA . LEU A 1 104 ? 6.493 15.908 -4.746 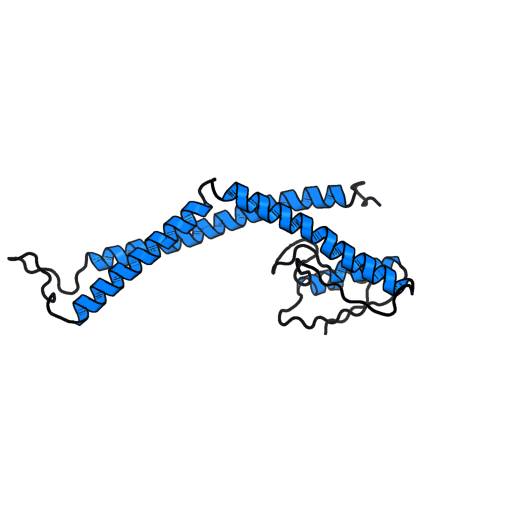1.00 71.25 104 LEU A CA 1
ATOM 789 C C . LEU A 1 104 ? 6.128 14.584 -4.071 1.00 71.25 104 LEU A C 1
ATOM 791 O O . LEU A 1 104 ? 5.003 14.432 -3.597 1.00 71.25 104 LEU A O 1
ATOM 795 N N . ILE A 1 105 ? 7.085 13.664 -3.949 1.00 71.44 105 ILE A N 1
ATOM 796 C CA . ILE A 1 105 ? 6.878 12.367 -3.297 1.00 71.44 105 ILE A CA 1
ATOM 797 C C . ILE A 1 105 ? 6.634 12.547 -1.801 1.00 71.44 105 ILE A C 1
ATOM 799 O O . ILE A 1 105 ? 5.683 11.987 -1.261 1.00 71.44 105 ILE A O 1
ATOM 803 N N . HIS A 1 106 ? 7.400 13.409 -1.133 1.00 73.12 106 HIS A N 1
ATOM 804 C CA . HIS A 1 106 ? 7.158 13.754 0.269 1.00 73.12 106 HIS A CA 1
ATOM 805 C C . HIS A 1 106 ? 5.761 14.339 0.485 1.00 73.12 106 HIS A C 1
ATOM 807 O O . HIS A 1 106 ? 5.068 13.991 1.444 1.00 73.12 106 HIS A O 1
ATOM 813 N N . LYS A 1 107 ? 5.314 15.215 -0.422 1.00 78.94 107 LYS A N 1
ATOM 814 C CA . LYS A 1 107 ? 3.966 15.787 -0.387 1.00 78.94 107 LYS A CA 1
ATOM 815 C C . LYS A 1 107 ? 2.904 14.706 -0.604 1.00 78.94 107 LYS A C 1
ATOM 817 O O . LYS A 1 107 ? 1.959 14.639 0.181 1.00 78.94 107 LYS A O 1
ATOM 822 N N . LEU A 1 108 ? 3.082 13.833 -1.595 1.00 75.88 108 LEU A N 1
ATOM 823 C CA . LEU A 1 108 ? 2.185 12.712 -1.880 1.00 75.88 108 LEU A CA 1
ATOM 824 C C . LEU A 1 108 ? 2.054 11.786 -0.663 1.00 75.88 108 LEU A C 1
ATOM 826 O O . LEU A 1 108 ? 0.946 11.539 -0.195 1.00 75.88 108 LEU A O 1
ATOM 830 N N . MET A 1 109 ? 3.176 11.351 -0.087 1.00 76.06 109 MET A N 1
ATOM 831 C CA . MET A 1 109 ? 3.186 10.470 1.081 1.00 76.06 109 MET A CA 1
ATOM 832 C C . MET A 1 109 ? 2.529 11.128 2.304 1.00 76.06 109 MET A C 1
ATOM 834 O O . MET A 1 109 ? 1.753 10.484 3.012 1.00 76.06 109 MET A O 1
ATOM 838 N N . LYS A 1 110 ? 2.753 12.432 2.526 1.00 78.44 110 LYS A N 1
ATOM 839 C CA . LYS A 1 110 ? 2.052 13.195 3.574 1.00 78.44 110 LYS A CA 1
ATOM 840 C C . LYS A 1 110 ? 0.538 13.212 3.369 1.00 78.44 110 LYS A C 1
ATOM 842 O O . LYS A 1 110 ? -0.201 13.056 4.344 1.00 78.44 110 LYS A O 1
ATOM 847 N N . HIS A 1 111 ? 0.065 13.417 2.139 1.00 84.06 111 HIS A N 1
ATOM 848 C CA . HIS A 1 111 ? -1.367 13.392 1.834 1.00 84.06 111 HIS A CA 1
ATOM 849 C C . HIS A 1 111 ? -1.959 11.990 2.012 1.00 84.06 111 HIS A C 1
ATOM 851 O O . HIS A 1 111 ? -2.995 11.868 2.664 1.00 84.06 111 HIS A O 1
ATOM 857 N N . SER A 1 112 ? -1.277 10.944 1.537 1.00 80.88 112 SER A N 1
ATOM 858 C CA . SER A 1 112 ? -1.699 9.547 1.709 1.00 80.88 112 SER A CA 1
ATOM 859 C C . SER A 1 112 ? -1.832 9.171 3.182 1.00 80.88 112 SER A C 1
ATOM 861 O O . SER A 1 112 ? -2.852 8.633 3.607 1.00 80.88 112 SER A O 1
ATOM 863 N N . ALA A 1 113 ? -0.853 9.545 4.001 1.00 78.50 113 ALA A N 1
ATOM 864 C CA . ALA A 1 113 ? -0.914 9.317 5.435 1.00 78.50 113 ALA A CA 1
ATOM 865 C C . ALA A 1 113 ? -2.024 10.133 6.113 1.00 78.50 113 ALA A C 1
ATOM 867 O O . ALA A 1 113 ? -2.732 9.640 6.993 1.00 78.50 113 ALA A O 1
ATOM 868 N N . ARG A 1 114 ? -2.235 11.385 5.689 1.00 83.56 114 ARG A N 1
ATOM 869 C CA . ARG A 1 114 ? -3.360 12.190 6.179 1.00 83.56 114 ARG A CA 1
ATOM 870 C C . ARG A 1 114 ? -4.708 11.564 5.813 1.00 83.56 114 ARG A C 1
ATOM 872 O O . ARG A 1 114 ? -5.601 11.666 6.644 1.00 83.56 114 ARG A O 1
ATOM 879 N N . ALA A 1 115 ? -4.836 10.921 4.651 1.00 86.75 115 ALA A N 1
ATOM 880 C CA . ALA A 1 115 ? -6.039 10.209 4.209 1.00 86.75 115 ALA A CA 1
ATOM 881 C C . ALA A 1 115 ? -6.264 8.872 4.944 1.00 86.75 115 ALA A C 1
ATOM 883 O O . ALA A 1 115 ? -7.404 8.487 5.188 1.00 86.75 115 ALA A O 1
ATOM 884 N N . ALA A 1 116 ? -5.200 8.203 5.395 1.00 87.75 116 ALA A N 1
ATOM 885 C CA . ALA A 1 116 ? -5.304 6.965 6.174 1.00 87.75 116 ALA A CA 1
ATOM 886 C C . ALA A 1 116 ? -5.995 7.140 7.539 1.00 87.75 116 ALA A C 1
ATOM 888 O O . ALA A 1 116 ? -6.549 6.185 8.077 1.00 87.75 116 ALA A O 1
ATOM 889 N N . ARG A 1 117 ? -5.972 8.349 8.118 1.00 86.81 117 ARG A N 1
ATOM 890 C CA . ARG A 1 117 ? -6.669 8.655 9.380 1.00 86.81 117 ARG A CA 1
ATOM 891 C C . ARG A 1 117 ? -8.196 8.691 9.252 1.00 86.81 117 ARG A C 1
ATOM 893 O O . ARG A 1 117 ? -8.837 7.959 9.995 1.00 86.81 117 ARG A O 1
ATOM 900 N N . PRO A 1 118 ? -8.799 9.499 8.360 1.00 89.94 118 PRO A N 1
ATOM 901 C CA . PRO A 1 118 ? -10.244 9.487 8.168 1.00 89.94 118 PRO A CA 1
ATOM 902 C C . PRO A 1 118 ? -10.746 8.146 7.624 1.00 89.94 118 PRO A C 1
ATOM 904 O O . PRO A 1 118 ? -11.853 7.769 7.972 1.00 89.94 118 PRO A O 1
ATOM 907 N N . ALA A 1 119 ? -9.945 7.394 6.857 1.00 92.94 119 ALA A N 1
ATOM 908 C CA . ALA A 1 119 ? -10.300 6.030 6.453 1.00 92.94 119 ALA A CA 1
ATOM 909 C C . ALA A 1 119 ? -10.536 5.112 7.669 1.00 92.94 119 ALA A C 1
ATOM 911 O O . ALA A 1 119 ? -11.620 4.555 7.824 1.00 92.94 119 ALA A O 1
ATOM 912 N N . ALA A 1 120 ? -9.558 5.023 8.576 1.00 92.69 120 ALA A N 1
ATOM 913 C CA . ALA A 1 120 ? -9.696 4.240 9.803 1.00 92.69 120 ALA A CA 1
ATOM 914 C C . ALA A 1 120 ? -10.770 4.811 10.750 1.00 92.69 120 ALA A C 1
ATOM 916 O O . ALA A 1 120 ? -11.500 4.050 11.379 1.00 92.69 120 ALA A O 1
ATOM 917 N N . GLY A 1 121 ? -10.888 6.142 10.827 1.00 92.44 121 GLY A N 1
ATOM 918 C CA . GLY A 1 121 ? -11.903 6.832 11.626 1.00 92.44 121 GLY A CA 1
ATOM 919 C C . GLY A 1 121 ? -13.326 6.524 11.165 1.00 92.44 121 GLY A C 1
ATOM 920 O O . GLY A 1 121 ? -14.160 6.173 11.985 1.00 92.44 121 GLY A O 1
ATOM 921 N N . LEU A 1 122 ? -13.585 6.538 9.856 1.00 94.38 122 LEU A N 1
ATOM 922 C CA . LEU A 1 122 ? -14.899 6.203 9.308 1.00 94.38 122 LEU A CA 1
ATOM 923 C C . LEU A 1 122 ? -15.277 4.744 9.603 1.00 94.38 122 LEU A C 1
ATOM 925 O O . LEU A 1 122 ? -16.419 4.466 9.952 1.00 94.38 122 LEU A O 1
ATOM 929 N N . CYS A 1 123 ? -14.319 3.816 9.518 1.00 95.12 123 CYS A N 1
ATOM 930 C CA . CYS A 1 123 ? -14.531 2.424 9.922 1.00 95.12 123 CYS A CA 1
ATOM 931 C C . CYS A 1 123 ? -14.830 2.290 11.426 1.00 95.12 123 CYS A C 1
ATOM 933 O O . CYS A 1 123 ? -15.699 1.506 11.803 1.00 95.12 123 CYS A O 1
ATOM 935 N N . ALA A 1 124 ? -14.142 3.056 12.277 1.00 94.06 124 ALA A N 1
ATOM 936 C CA . ALA A 1 124 ? -14.382 3.090 13.718 1.00 94.06 124 ALA A CA 1
ATOM 937 C C . ALA A 1 124 ? -15.762 3.669 14.070 1.00 94.06 124 ALA A C 1
ATOM 939 O O . ALA A 1 124 ? -16.496 3.067 14.852 1.00 94.06 124 ALA A O 1
ATOM 940 N N . ASP A 1 125 ? -16.130 4.800 13.469 1.00 94.38 125 ASP A N 1
ATOM 941 C CA . ASP A 1 125 ? -17.416 5.462 13.693 1.00 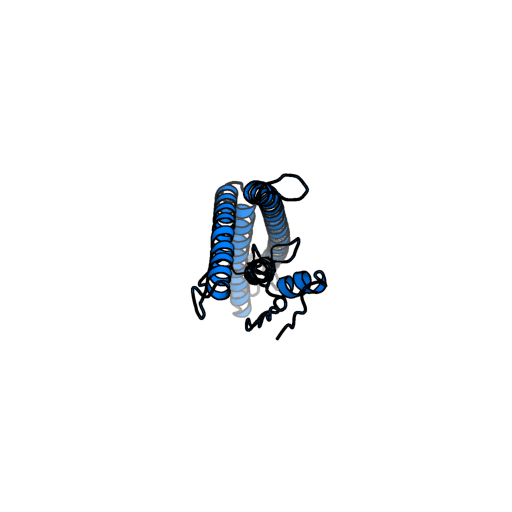94.38 125 ASP A CA 1
ATOM 942 C C . ASP A 1 125 ? -18.572 4.586 13.202 1.00 94.38 125 ASP A C 1
ATOM 944 O O . ASP A 1 125 ? -19.578 4.440 13.895 1.00 94.38 125 ASP A O 1
ATOM 948 N N . LEU A 1 126 ? -18.408 3.936 12.044 1.00 94.88 126 LEU A N 1
ATOM 949 C CA . LEU A 1 126 ? -19.394 3.002 11.508 1.00 94.88 126 LEU A CA 1
ATOM 950 C C . LEU A 1 126 ? -19.571 1.781 12.413 1.00 94.88 126 LEU A C 1
ATOM 952 O O . LEU A 1 126 ? -20.700 1.387 12.692 1.00 94.88 126 LEU A O 1
ATOM 956 N N . ALA A 1 127 ? -18.466 1.202 12.893 1.00 93.81 127 ALA A N 1
ATOM 957 C CA . ALA A 1 127 ? -18.509 0.120 13.867 1.00 93.81 127 ALA A CA 1
ATOM 958 C C . ALA A 1 127 ? -19.270 0.567 15.122 1.00 93.81 127 ALA A C 1
ATOM 960 O O . ALA A 1 127 ? -20.242 -0.076 15.507 1.00 93.81 127 ALA A O 1
ATOM 961 N N . SER A 1 128 ? -18.891 1.706 15.704 1.00 93.00 128 SER A N 1
ATOM 962 C CA . SER A 1 128 ? -19.547 2.273 16.885 1.00 93.00 128 SER A CA 1
ATOM 963 C C . SER A 1 128 ? -21.053 2.467 16.674 1.00 93.00 128 SER A C 1
ATOM 965 O O . SER A 1 128 ? -21.839 1.997 17.491 1.00 93.00 128 SER A O 1
ATOM 967 N N . ALA A 1 129 ? -21.465 3.059 15.547 1.00 93.25 129 ALA A N 1
ATOM 968 C CA . ALA A 1 129 ? -22.871 3.296 15.217 1.00 93.25 129 ALA A CA 1
ATOM 969 C C . ALA A 1 129 ? -23.684 2.000 15.051 1.00 93.25 129 ALA A C 1
ATOM 971 O O . ALA A 1 129 ? -24.859 1.955 15.415 1.00 93.25 129 ALA A O 1
ATOM 972 N N . ILE A 1 130 ? -23.077 0.943 14.506 1.00 94.12 130 ILE A N 1
ATOM 973 C CA . ILE A 1 130 ? -23.730 -0.365 14.387 1.00 94.12 130 ILE A CA 1
ATOM 974 C C . ILE A 1 130 ? -23.867 -1.014 15.770 1.00 94.12 130 ILE A C 1
ATOM 976 O O . ILE A 1 130 ? -24.942 -1.493 16.127 1.00 94.12 130 ILE A O 1
ATOM 980 N N . PHE A 1 131 ? -22.808 -0.994 16.582 1.00 89.12 131 PHE A N 1
ATOM 981 C CA . PHE A 1 131 ? -22.822 -1.627 17.904 1.00 89.12 131 PHE A CA 1
ATOM 982 C C . PHE A 1 131 ? -23.680 -0.883 18.930 1.00 89.12 131 PHE A C 1
ATOM 984 O O . PHE A 1 131 ? -24.271 -1.524 19.796 1.00 89.12 131 PHE A O 1
ATOM 991 N N . SER A 1 132 ? -23.809 0.441 18.824 1.00 89.12 132 SER A N 1
ATOM 992 C CA . SER A 1 132 ? -24.716 1.235 19.660 1.00 89.12 132 SER A CA 1
ATOM 993 C C . SER A 1 132 ? -26.192 1.087 19.270 1.00 89.12 132 SER A C 1
ATOM 995 O O . SER A 1 132 ? -27.055 1.669 19.923 1.00 89.12 132 SER A O 1
ATOM 997 N N . GLY A 1 133 ? -26.498 0.343 18.200 1.00 91.94 133 GLY A N 1
ATOM 998 C CA . GLY A 1 133 ? -27.853 0.183 17.675 1.00 91.94 133 GLY A CA 1
ATOM 999 C C . GLY A 1 133 ? -28.364 1.387 16.879 1.00 91.94 133 GLY A C 1
ATOM 1000 O O . GLY A 1 133 ? -29.529 1.399 16.486 1.00 91.94 133 GLY A O 1
ATOM 1001 N N . CYS A 1 134 ? -27.518 2.388 16.604 1.00 92.81 134 CYS A N 1
ATOM 1002 C CA . CYS A 1 134 ? -27.875 3.534 15.761 1.00 92.81 134 CYS A CA 1
ATOM 1003 C C . CYS A 1 134 ? -28.020 3.150 14.278 1.00 92.81 134 CYS A C 1
ATOM 1005 O O . CYS A 1 134 ? -28.698 3.849 13.528 1.00 92.81 134 CYS A O 1
ATOM 1007 N N . ALA A 1 135 ? -27.403 2.046 13.853 1.00 93.62 135 ALA A N 1
ATOM 1008 C CA . ALA A 1 135 ? -27.545 1.478 12.519 1.00 93.62 135 ALA A CA 1
ATOM 1009 C C . ALA A 1 135 ? -27.615 -0.054 12.584 1.00 93.62 135 ALA A C 1
ATOM 1011 O O . ALA A 1 135 ? -26.986 -0.685 13.427 1.00 93.62 135 ALA A O 1
ATOM 1012 N N . LYS A 1 136 ? -28.358 -0.676 11.661 1.00 93.75 136 LYS A N 1
ATOM 1013 C CA . LYS A 1 136 ? -28.437 -2.146 11.570 1.00 93.75 136 LYS A CA 1
ATOM 1014 C C . LYS A 1 136 ? -27.215 -2.753 10.871 1.00 93.75 136 LYS A C 1
ATOM 1016 O O . LYS A 1 136 ? -26.802 -3.863 11.185 1.00 93.75 136 LYS A O 1
ATOM 1021 N N . ASN A 1 137 ? -26.686 -2.050 9.876 1.00 94.56 137 ASN A N 1
ATOM 1022 C CA . ASN A 1 137 ? -25.530 -2.425 9.071 1.00 94.56 137 ASN A CA 1
ATOM 1023 C C . ASN A 1 137 ? -24.934 -1.162 8.430 1.00 94.56 137 ASN A C 1
ATOM 1025 O O . ASN A 1 137 ? -25.454 -0.060 8.609 1.00 94.56 137 ASN A O 1
ATOM 1029 N N . GLY A 1 138 ? -23.839 -1.318 7.689 1.00 94.81 138 GLY A N 1
ATOM 1030 C CA . GLY A 1 138 ? -23.210 -0.200 7.007 1.00 94.81 138 GLY A CA 1
ATOM 1031 C C . GLY A 1 138 ? -22.097 -0.625 6.063 1.00 94.81 138 GLY A C 1
ATOM 1032 O O . GLY A 1 138 ? -21.619 -1.757 6.117 1.00 94.81 138 GLY A O 1
ATOM 1033 N N . PHE A 1 139 ? -21.681 0.305 5.206 1.00 95.81 139 PHE A N 1
ATOM 1034 C CA . PHE A 1 139 ? -20.596 0.110 4.253 1.00 95.81 139 PHE A CA 1
ATOM 1035 C C . PHE A 1 139 ? -19.617 1.287 4.322 1.00 95.81 139 PHE A C 1
ATOM 1037 O O . PHE A 1 139 ? -20.005 2.438 4.121 1.00 95.81 139 PHE A O 1
ATOM 1044 N N . ALA A 1 140 ? -18.347 1.000 4.608 1.00 95.31 140 ALA A N 1
ATOM 1045 C CA . ALA A 1 140 ? -17.286 2.000 4.668 1.00 95.31 140 ALA A CA 1
ATOM 1046 C C . ALA A 1 140 ? -16.542 2.066 3.326 1.00 95.31 140 ALA A C 1
ATOM 1048 O O . ALA A 1 140 ? -15.670 1.242 3.051 1.00 95.31 140 ALA A O 1
ATOM 1049 N N . LEU A 1 141 ? -16.857 3.065 2.496 1.00 95.25 141 LEU A N 1
ATOM 1050 C CA . LEU A 1 141 ? -16.128 3.325 1.252 1.00 95.25 141 LEU A CA 1
ATOM 1051 C C . LEU A 1 141 ? -14.886 4.177 1.543 1.00 95.25 141 LEU A C 1
ATOM 1053 O O . LEU A 1 141 ? -14.942 5.407 1.525 1.00 95.25 141 LEU A O 1
ATOM 1057 N N . VAL A 1 142 ? -13.766 3.522 1.848 1.00 94.88 142 VAL A N 1
ATOM 1058 C CA . VAL A 1 142 ? -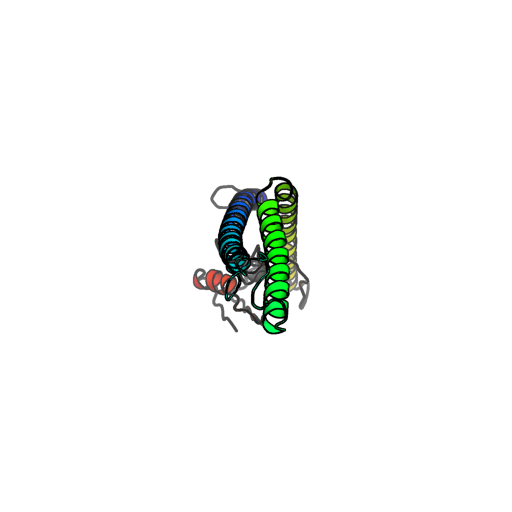12.547 4.194 2.318 1.00 94.88 142 VAL A CA 1
ATOM 1059 C C . VAL A 1 142 ? -11.326 3.888 1.457 1.00 94.88 142 VAL A C 1
ATOM 1061 O O . VAL A 1 142 ? -11.173 2.801 0.906 1.00 94.88 142 VAL A O 1
ATOM 1064 N N . ARG A 1 143 ? -10.418 4.865 1.378 1.00 92.62 143 ARG A N 1
ATOM 1065 C CA . ARG A 1 143 ? -9.080 4.726 0.794 1.00 92.62 143 ARG A CA 1
ATOM 1066 C C . ARG A 1 143 ? -8.092 5.528 1.642 1.00 92.62 143 ARG A C 1
ATOM 1068 O O . ARG A 1 143 ? -8.425 6.660 2.003 1.00 92.62 143 ARG A O 1
ATOM 1075 N N . PRO A 1 144 ? -6.876 5.026 1.921 1.00 92.12 144 PRO A N 1
ATOM 1076 C CA . PRO A 1 144 ? -6.262 3.747 1.509 1.00 92.12 144 PRO A CA 1
ATOM 1077 C C . PRO A 1 144 ? -6.880 2.481 2.155 1.00 92.12 144 PRO A C 1
ATOM 1079 O O . PRO A 1 144 ? -7.555 2.609 3.180 1.00 92.12 144 PRO A O 1
ATOM 1082 N N . PRO A 1 145 ? -6.659 1.279 1.568 1.00 94.25 145 PRO A N 1
ATOM 1083 C CA . PRO A 1 145 ? -7.063 -0.008 2.154 1.00 94.25 145 PRO A CA 1
ATOM 1084 C C . PRO A 1 145 ? -6.255 -0.333 3.425 1.00 94.25 145 PRO A C 1
ATOM 1086 O O . PRO A 1 145 ? -5.405 0.462 3.838 1.00 94.25 145 PRO A O 1
ATOM 1089 N N . GLY A 1 146 ? -6.526 -1.487 4.057 1.00 94.38 146 GLY A N 1
ATOM 1090 C CA . GLY A 1 146 ? -5.923 -1.808 5.357 1.00 94.38 146 GLY A CA 1
ATOM 1091 C C . GLY A 1 146 ? -5.442 -3.232 5.643 1.00 94.38 146 GLY A C 1
ATOM 1092 O O . GLY A 1 146 ? -4.580 -3.378 6.504 1.00 94.38 146 GLY A O 1
ATOM 1093 N N . HIS A 1 147 ? -5.929 -4.273 4.968 1.00 94.38 147 HIS A N 1
ATOM 1094 C CA . HIS A 1 147 ? -5.742 -5.660 5.434 1.00 94.38 147 HIS A CA 1
ATOM 1095 C C . HIS A 1 147 ? -4.292 -6.203 5.415 1.00 94.38 147 HIS A C 1
ATOM 1097 O O . HIS A 1 147 ? -4.002 -7.183 6.100 1.00 94.38 147 HIS A O 1
ATOM 1103 N N . HIS A 1 148 ? -3.366 -5.541 4.712 1.00 94.62 148 HIS A N 1
ATOM 1104 C CA . HIS A 1 148 ? -1.934 -5.869 4.715 1.00 94.62 148 HIS A CA 1
ATOM 1105 C C . HIS A 1 148 ? -1.124 -5.096 5.764 1.00 94.62 148 HIS A C 1
ATOM 1107 O O . HIS A 1 148 ? 0.030 -5.433 6.015 1.00 94.62 148 HIS A O 1
ATOM 1113 N N . ALA A 1 149 ? -1.685 -4.043 6.369 1.00 92.50 149 ALA A N 1
ATOM 1114 C CA . ALA A 1 149 ? -0.978 -3.282 7.395 1.00 92.50 149 ALA A CA 1
ATOM 1115 C C . ALA A 1 149 ? -0.908 -4.107 8.686 1.00 92.50 149 ALA A C 1
ATOM 1117 O O . ALA A 1 149 ? -1.944 -4.530 9.210 1.00 92.50 149 ALA A O 1
ATOM 1118 N N . SER A 1 150 ? 0.307 -4.334 9.181 1.00 88.69 150 SER A N 1
ATOM 1119 C CA . SER A 1 150 ? 0.557 -5.075 10.414 1.00 88.69 150 SER A CA 1
ATOM 1120 C C . SER A 1 150 ? 0.721 -4.150 11.620 1.00 88.69 150 SER A C 1
ATOM 1122 O O . SER A 1 150 ? 0.531 -2.936 11.529 1.00 88.69 150 SER A O 1
ATOM 1124 N N . VAL A 1 151 ? 1.096 -4.719 12.770 1.00 85.81 151 VAL A N 1
ATOM 1125 C CA . VAL A 1 151 ? 1.342 -3.972 14.014 1.00 85.81 151 VAL A CA 1
ATOM 1126 C C . VAL A 1 151 ? 2.466 -2.940 13.848 1.00 85.81 151 VAL A C 1
ATOM 1128 O O . VAL A 1 151 ? 2.434 -1.888 14.483 1.00 85.81 151 VAL A O 1
ATOM 1131 N N . ARG A 1 152 ? 3.474 -3.240 13.017 1.00 82.69 152 ARG A N 1
ATOM 1132 C CA . ARG A 1 152 ? 4.703 -2.433 12.895 1.00 82.69 152 ARG A CA 1
ATOM 1133 C C . ARG A 1 152 ? 5.025 -1.981 11.476 1.00 82.69 152 ARG A C 1
ATOM 1135 O O . ARG A 1 152 ? 5.990 -1.242 11.292 1.00 82.69 152 ARG A O 1
ATOM 1142 N N . GLN A 1 153 ? 4.264 -2.420 10.476 1.00 81.31 153 GLN A N 1
ATOM 1143 C CA . GLN A 1 153 ? 4.622 -2.188 9.083 1.00 81.31 153 GLN A CA 1
ATOM 1144 C C . GLN A 1 153 ? 3.412 -1.858 8.207 1.00 81.31 153 GLN A C 1
ATOM 1146 O O . GLN A 1 153 ? 2.391 -2.541 8.220 1.00 81.31 153 GLN A O 1
ATOM 1151 N N . SER A 1 154 ? 3.571 -0.819 7.384 1.00 84.88 154 SER A N 1
ATOM 1152 C CA . SER A 1 154 ? 2.681 -0.511 6.262 1.00 84.88 154 SER A CA 1
ATOM 1153 C C . SER A 1 154 ? 3.200 -1.192 4.991 1.00 84.88 154 SER A C 1
ATOM 1155 O O . SER A 1 154 ? 4.378 -1.060 4.656 1.00 84.88 154 SER A O 1
ATOM 1157 N N . MET A 1 155 ? 2.335 -1.904 4.269 1.00 84.56 155 MET A N 1
ATOM 1158 C CA . MET A 1 155 ? 2.674 -2.615 3.028 1.00 84.56 155 MET A CA 1
ATOM 1159 C C . MET A 1 155 ? 1.419 -2.896 2.192 1.00 84.56 155 MET A C 1
ATOM 1161 O O . MET A 1 155 ? 0.310 -2.660 2.660 1.00 84.56 155 MET A O 1
ATOM 1165 N N . GLY A 1 156 ? 1.572 -3.353 0.943 1.00 85.75 156 GLY A N 1
ATOM 1166 C CA . GLY A 1 156 ? 0.427 -3.702 0.083 1.00 85.75 156 GLY A CA 1
ATOM 1167 C C . GLY A 1 156 ? -0.578 -2.554 -0.083 1.00 85.75 156 GLY A C 1
ATOM 1168 O O . GLY A 1 156 ? -1.781 -2.752 0.029 1.00 85.75 156 GLY A O 1
ATOM 1169 N N . PHE A 1 157 ? -0.082 -1.318 -0.226 1.00 86.56 157 PHE A N 1
ATOM 1170 C CA . PHE A 1 157 ? -0.878 -0.075 -0.262 1.00 86.56 157 PHE A CA 1
ATOM 1171 C C . PHE A 1 157 ? -1.662 0.259 1.022 1.00 86.56 157 PHE A C 1
ATOM 1173 O O . PHE A 1 157 ? -2.353 1.280 1.071 1.00 86.56 157 PHE A O 1
ATOM 1180 N N . CYS A 1 158 ? -1.528 -0.556 2.068 1.00 90.25 158 CYS A N 1
ATOM 1181 C CA . CYS A 1 158 ? -2.200 -0.397 3.346 1.00 90.25 158 CYS A CA 1
ATOM 1182 C C . CYS A 1 158 ? -1.323 0.397 4.318 1.00 90.25 158 CYS A C 1
ATOM 1184 O O . CYS A 1 158 ? -0.189 0.016 4.610 1.00 90.25 158 CYS A O 1
ATOM 1186 N N . LEU A 1 159 ? -1.862 1.504 4.832 1.00 87.25 159 LEU A N 1
ATOM 1187 C CA . LEU A 1 159 ? -1.180 2.359 5.813 1.00 87.25 159 LEU A CA 1
ATOM 1188 C C . LEU A 1 159 ? -1.599 2.021 7.247 1.00 87.25 159 LEU A C 1
ATOM 1190 O O . LEU A 1 159 ? -0.741 1.872 8.111 1.00 87.25 159 LEU A O 1
ATOM 1194 N N . HIS A 1 160 ? -2.901 1.851 7.480 1.00 90.19 160 HIS A N 1
ATOM 1195 C CA . HIS A 1 160 ? -3.465 1.369 8.739 1.00 90.19 160 HIS A CA 1
ATOM 1196 C C . HIS A 1 160 ? -4.399 0.203 8.469 1.00 90.19 160 HIS A C 1
ATOM 1198 O O . HIS A 1 160 ? -5.065 0.175 7.435 1.00 90.19 160 H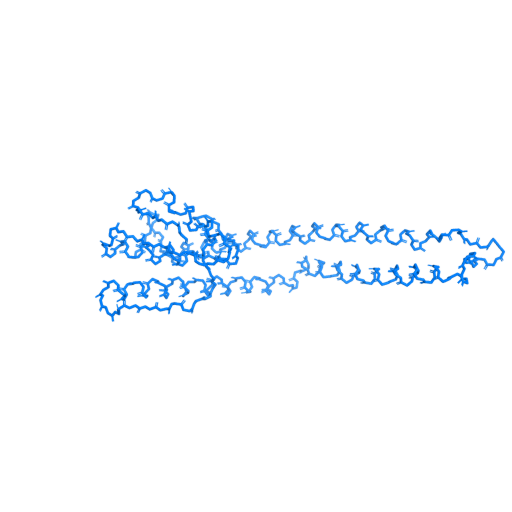IS A O 1
ATOM 1204 N N . ASN A 1 161 ? -4.524 -0.704 9.431 1.00 93.88 161 ASN A N 1
ATOM 1205 C CA . ASN A 1 161 ? -5.475 -1.794 9.322 1.00 93.88 161 ASN A CA 1
ATOM 1206 C C . ASN A 1 161 ? -6.879 -1.343 9.750 1.00 93.88 161 ASN A C 1
ATOM 1208 O O . ASN A 1 161 ? -7.245 -1.410 10.922 1.00 93.88 161 ASN A O 1
ATOM 1212 N N . ASN A 1 162 ? -7.656 -0.842 8.785 1.00 95.19 162 ASN A N 1
ATOM 1213 C CA . ASN A 1 162 ? -9.003 -0.310 9.016 1.00 95.19 162 ASN A CA 1
ATOM 1214 C C . ASN A 1 162 ? -9.940 -1.343 9.676 1.00 95.19 162 ASN A C 1
ATOM 1216 O O . ASN A 1 162 ? -10.697 -0.994 10.582 1.00 95.19 162 ASN A O 1
ATOM 1220 N N . ALA A 1 163 ? -9.863 -2.611 9.251 1.00 93.56 163 ALA A N 1
ATOM 1221 C CA . ALA A 1 163 ? -10.673 -3.699 9.797 1.00 93.56 163 ALA A CA 1
ATOM 1222 C C . ALA A 1 163 ? -10.286 -4.013 11.247 1.00 93.56 163 ALA A C 1
ATOM 1224 O O . ALA A 1 163 ? -11.157 -4.126 12.110 1.00 93.56 163 ALA A O 1
ATOM 1225 N N . ALA A 1 164 ? -8.983 -4.073 11.539 1.00 92.69 164 ALA A N 1
ATOM 1226 C CA . ALA A 1 164 ? -8.511 -4.279 12.901 1.00 92.69 164 ALA A CA 1
ATOM 1227 C C . ALA A 1 164 ? -8.914 -3.121 13.826 1.00 92.69 164 ALA A C 1
ATOM 1229 O O . ALA A 1 164 ? -9.391 -3.365 14.930 1.00 92.69 164 ALA A O 1
ATOM 1230 N N . VAL A 1 165 ? -8.801 -1.866 13.372 1.00 93.00 165 VAL A N 1
ATOM 1231 C CA . VAL A 1 165 ? -9.248 -0.693 14.143 1.00 93.00 165 VAL A CA 1
ATOM 1232 C C . VAL A 1 165 ? -10.738 -0.791 14.479 1.00 93.00 165 VAL A C 1
ATOM 1234 O O . VAL A 1 165 ? -11.106 -0.629 15.640 1.00 93.00 165 VAL A O 1
ATOM 1237 N N . ALA A 1 166 ? -11.589 -1.105 13.499 1.00 93.44 166 ALA A N 1
ATOM 1238 C CA . ALA A 1 166 ? -13.025 -1.280 13.719 1.00 93.44 166 ALA A CA 1
ATOM 1239 C C . ALA A 1 166 ? -13.330 -2.405 14.725 1.00 93.44 166 ALA A C 1
ATOM 1241 O O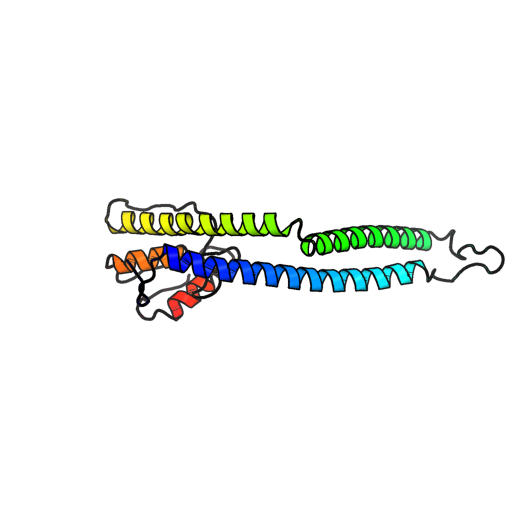 . ALA A 1 166 ? -14.152 -2.228 15.625 1.00 93.44 166 ALA A O 1
ATOM 1242 N N . ALA A 1 167 ? -12.634 -3.540 14.614 1.00 91.56 167 ALA A N 1
ATOM 1243 C CA . ALA A 1 167 ? -12.784 -4.662 15.534 1.00 91.56 167 ALA A CA 1
ATOM 1244 C C . ALA A 1 167 ? -12.363 -4.302 16.968 1.00 91.56 167 ALA A C 1
ATOM 1246 O O . ALA A 1 167 ? -13.080 -4.621 17.914 1.00 91.56 167 ALA A O 1
ATOM 1247 N N . LEU A 1 168 ? -11.244 -3.594 17.150 1.00 88.81 168 LEU A N 1
ATOM 1248 C CA . LEU A 1 168 ? -10.805 -3.146 18.475 1.00 88.81 168 LEU A CA 1
ATOM 1249 C C . LEU A 1 168 ? -11.783 -2.128 19.080 1.00 88.81 168 LEU A C 1
ATOM 1251 O O . LEU A 1 168 ? -12.087 -2.209 20.268 1.00 88.81 168 LEU A O 1
ATOM 1255 N N . VAL A 1 169 ? -12.326 -1.208 18.277 1.00 90.88 169 VAL A N 1
ATOM 1256 C CA . VAL A 1 169 ? -13.363 -0.264 18.733 1.00 90.88 169 VAL A CA 1
ATOM 1257 C C . VAL A 1 169 ? -14.606 -1.015 19.213 1.00 90.88 169 VAL A C 1
ATOM 1259 O O . VAL A 1 169 ? -15.106 -0.732 20.302 1.00 90.88 169 VAL A O 1
ATOM 1262 N N . ALA A 1 170 ? -15.042 -2.040 18.477 1.00 89.25 170 ALA A N 1
ATOM 1263 C CA . ALA A 1 170 ? -16.126 -2.923 18.904 1.00 89.25 170 ALA A CA 1
ATOM 1264 C C . ALA A 1 170 ? -15.843 -3.576 20.266 1.00 89.25 170 ALA A C 1
ATOM 1266 O O . ALA A 1 170 ? -16.705 -3.601 21.146 1.00 89.25 170 ALA A O 1
ATOM 1267 N N . GLN A 1 171 ? -14.619 -4.069 20.471 1.00 86.69 171 GLN A N 1
ATOM 1268 C CA . GLN A 1 171 ? -14.222 -4.667 21.746 1.00 86.69 171 GLN A CA 1
ATOM 1269 C C . GLN A 1 171 ? -14.253 -3.657 22.893 1.00 86.69 171 GLN A C 1
ATOM 1271 O O . GLN A 1 171 ? -14.744 -3.983 23.973 1.00 86.69 171 GLN A O 1
ATOM 1276 N N . THR A 1 172 ? -13.798 -2.418 22.667 1.00 86.69 172 THR A N 1
ATOM 1277 C CA . THR A 1 172 ? -13.884 -1.359 23.689 1.00 86.69 172 THR A CA 1
ATOM 1278 C C . THR A 1 172 ? -15.325 -0.983 24.040 1.00 86.69 172 THR A C 1
ATOM 1280 O O . THR A 1 172 ? -15.577 -0.540 25.156 1.00 86.69 172 THR A O 1
ATOM 1283 N N . ALA A 1 173 ? -16.275 -1.224 23.131 1.00 86.06 173 ALA A N 1
ATOM 1284 C CA . ALA A 1 173 ? -17.709 -1.082 23.372 1.00 86.06 173 ALA A CA 1
ATOM 1285 C C . ALA A 1 173 ? -18.349 -2.314 24.056 1.00 86.06 173 ALA A C 1
ATOM 1287 O O . ALA A 1 173 ? -19.557 -2.332 24.278 1.00 86.06 173 ALA A O 1
ATOM 1288 N N . GLY A 1 174 ? -17.564 -3.342 24.411 1.00 86.44 174 GLY A N 1
ATOM 1289 C CA . GLY A 1 174 ? -18.016 -4.521 25.162 1.00 86.44 174 GLY A CA 1
ATOM 1290 C C . GLY A 1 174 ? -18.297 -5.773 24.323 1.00 86.44 174 GLY A C 1
ATOM 1291 O O . GLY A 1 174 ? -18.763 -6.782 24.861 1.00 86.44 174 GLY A O 1
ATOM 1292 N N . VAL A 1 175 ? -18.007 -5.758 23.018 1.00 86.56 175 VAL A N 1
ATOM 1293 C CA . VAL A 1 175 ? -18.211 -6.920 22.140 1.00 86.56 175 VAL A CA 1
ATOM 1294 C C . VAL A 1 175 ? -17.176 -8.010 22.439 1.00 86.56 175 VAL A C 1
ATOM 1296 O O . VAL A 1 175 ? -15.974 -7.815 22.273 1.00 86.56 175 VAL A O 1
ATOM 1299 N N . LYS A 1 176 ? -17.646 -9.196 22.852 1.00 84.25 176 LYS A N 1
ATOM 1300 C CA . LYS A 1 176 ? -16.774 -10.321 23.251 1.00 84.25 176 LYS A CA 1
ATOM 1301 C C . LYS A 1 176 ? -16.143 -11.075 22.077 1.00 84.25 176 LYS A C 1
ATOM 1303 O O . LYS A 1 176 ? -15.092 -11.683 22.248 1.00 84.25 176 LYS A O 1
ATOM 1308 N N . LYS A 1 177 ? -16.803 -11.101 20.916 1.00 85.19 177 LYS A N 1
ATOM 1309 C CA . LYS A 1 177 ? -16.358 -11.844 19.727 1.00 85.19 177 LYS A CA 1
ATOM 1310 C C . LYS A 1 177 ? -16.624 -11.028 18.472 1.00 85.19 177 LYS A C 1
ATOM 1312 O O . LYS A 1 177 ? -17.725 -10.508 18.315 1.00 85.19 177 LYS A O 1
ATOM 1317 N N . VAL A 1 178 ? -15.638 -10.956 17.586 1.00 87.00 178 VAL A N 1
ATOM 1318 C CA . VAL A 1 178 ? -15.734 -10.268 16.297 1.00 87.00 178 VAL A CA 1
ATOM 1319 C C . VAL A 1 178 ? -15.275 -11.240 15.215 1.00 87.00 178 VAL A C 1
ATOM 1321 O O . VAL A 1 178 ? -14.233 -11.870 15.356 1.00 87.00 178 VAL A O 1
ATOM 1324 N N . LEU A 1 179 ? -16.058 -11.368 14.145 1.00 89.06 179 LEU A N 1
ATOM 1325 C CA . LEU A 1 179 ? -15.689 -12.141 12.960 1.00 89.06 179 LEU A CA 1
ATOM 1326 C C . LEU A 1 179 ? -15.255 -11.175 11.857 1.00 89.06 179 LEU A C 1
ATOM 1328 O O . LEU A 1 179 ? -15.981 -10.228 11.554 1.00 89.06 179 LEU A O 1
ATOM 1332 N N . ILE A 1 180 ? -14.094 -11.429 11.254 1.00 90.94 180 ILE A N 1
ATOM 1333 C CA . ILE A 1 180 ? -13.595 -10.694 10.090 1.00 90.94 180 ILE A CA 1
ATOM 1334 C C . ILE A 1 180 ? -13.538 -11.682 8.928 1.00 90.94 180 ILE A C 1
ATOM 1336 O O . ILE A 1 180 ? -12.809 -12.663 8.999 1.00 90.94 180 ILE A O 1
ATOM 1340 N N . VAL A 1 181 ? -14.314 -11.419 7.879 1.00 92.31 181 VAL A N 1
ATOM 1341 C CA . VAL A 1 181 ? -14.298 -12.204 6.637 1.00 92.31 181 VAL A CA 1
ATOM 1342 C C . VAL A 1 181 ? -13.605 -11.363 5.577 1.00 92.31 181 VAL A C 1
ATOM 1344 O O . VAL A 1 181 ? -14.072 -10.260 5.279 1.00 92.31 181 VAL A O 1
ATOM 1347 N N . ASP A 1 182 ? -12.498 -11.858 5.034 1.00 92.81 182 ASP A N 1
ATOM 1348 C CA . ASP A 1 182 ? -11.671 -11.121 4.083 1.00 92.81 182 ASP A CA 1
ATOM 1349 C C . ASP A 1 182 ? -11.816 -11.749 2.699 1.00 92.81 182 ASP A C 1
ATOM 1351 O O . ASP A 1 182 ? -11.239 -12.782 2.382 1.00 92.81 182 ASP A O 1
ATOM 1355 N N . ARG A 1 183 ? -12.655 -11.124 1.870 1.00 92.31 183 ARG A N 1
ATOM 1356 C CA . ARG A 1 183 ? -12.950 -11.584 0.506 1.00 92.31 183 ARG A CA 1
ATOM 1357 C C . ARG A 1 183 ? -12.057 -10.936 -0.548 1.00 92.31 183 ARG A C 1
ATOM 1359 O O . ARG A 1 183 ? -12.366 -11.063 -1.734 1.00 92.31 183 ARG A O 1
ATOM 1366 N N . ASP A 1 184 ? -11.012 -10.216 -0.143 1.00 93.81 184 ASP A N 1
ATOM 1367 C CA . ASP A 1 184 ? -10.002 -9.746 -1.085 1.00 93.81 184 ASP A CA 1
ATOM 1368 C C . ASP A 1 184 ? -9.288 -10.945 -1.736 1.00 93.81 184 ASP A C 1
ATOM 1370 O O . ASP A 1 184 ? -9.211 -12.036 -1.173 1.00 93.81 184 ASP A O 1
ATOM 1374 N N . VAL A 1 185 ? -8.791 -10.761 -2.960 1.00 94.00 185 VAL A N 1
ATOM 1375 C CA . VAL A 1 185 ? -8.053 -11.812 -3.677 1.00 94.00 185 VAL A CA 1
ATOM 1376 C C . VAL A 1 185 ? -6.674 -12.058 -3.057 1.00 94.00 185 VAL A C 1
ATOM 1378 O O . VAL A 1 185 ? -6.113 -13.144 -3.199 1.00 94.00 185 VAL A O 1
ATOM 1381 N N . HIS A 1 186 ? -6.121 -11.056 -2.373 1.00 93.62 186 HIS A N 1
ATOM 1382 C CA . HIS A 1 186 ? -4.844 -11.150 -1.688 1.00 93.62 186 HIS A CA 1
ATOM 1383 C C . HIS A 1 186 ? -5.043 -11.538 -0.228 1.00 93.62 186 HIS A C 1
ATOM 1385 O O . HIS A 1 186 ? -5.964 -11.086 0.448 1.00 93.62 186 HIS A O 1
ATOM 1391 N N . HIS A 1 187 ? -4.101 -12.323 0.286 1.00 92.31 187 HIS A N 1
ATOM 1392 C CA . HIS A 1 187 ? -4.075 -12.678 1.697 1.00 92.31 187 HIS A CA 1
ATOM 1393 C C . HIS A 1 187 ? -3.813 -11.449 2.580 1.00 92.31 187 HIS A C 1
ATOM 1395 O O . HIS A 1 187 ? -2.764 -10.810 2.483 1.00 92.31 187 HIS A O 1
ATOM 1401 N N . GLY A 1 188 ? -4.742 -11.156 3.486 1.00 92.44 188 GLY A N 1
ATOM 1402 C CA . GLY A 1 188 ? -4.682 -10.102 4.499 1.00 92.44 188 GLY A CA 1
ATOM 1403 C C . GLY A 1 188 ? -3.727 -10.424 5.651 1.00 92.44 188 GLY A C 1
ATOM 1404 O O . GLY A 1 188 ? -4.126 -10.458 6.819 1.00 92.44 188 GLY A O 1
ATOM 1405 N N . ASN A 1 189 ? -2.452 -10.638 5.321 1.00 93.12 189 ASN A N 1
ATOM 1406 C CA . ASN A 1 189 ? -1.379 -11.011 6.244 1.00 93.12 189 ASN A CA 1
ATOM 1407 C C . ASN A 1 189 ? -1.257 -10.074 7.460 1.00 93.12 189 ASN A C 1
ATOM 1409 O O . ASN A 1 189 ? -0.988 -10.537 8.565 1.00 93.12 189 ASN A O 1
ATOM 1413 N N . GLY A 1 190 ? -1.494 -8.770 7.284 1.00 92.81 190 GLY A N 1
ATOM 1414 C CA . GLY A 1 190 ? -1.432 -7.800 8.379 1.00 92.81 190 GLY A CA 1
ATOM 1415 C C . GLY A 1 190 ? -2.553 -7.988 9.401 1.00 92.81 190 GLY A C 1
ATOM 1416 O O . GLY A 1 190 ? -2.317 -7.912 10.605 1.00 92.81 190 GLY A O 1
ATOM 1417 N N . THR A 1 191 ? -3.769 -8.279 8.932 1.00 92.44 191 THR A N 1
ATOM 1418 C CA . THR A 1 191 ? -4.920 -8.568 9.804 1.00 92.44 191 THR A CA 1
ATOM 1419 C C . THR A 1 191 ? -4.695 -9.849 10.594 1.00 92.44 191 THR A C 1
ATOM 1421 O O . THR A 1 191 ? -4.921 -9.863 11.803 1.00 92.44 191 THR A O 1
ATOM 1424 N N . GLN A 1 192 ? -4.200 -10.895 9.928 1.00 90.69 192 GLN A N 1
ATOM 1425 C CA . GLN A 1 192 ? -3.825 -12.148 10.578 1.00 90.69 192 GLN A CA 1
ATOM 1426 C C . GLN A 1 192 ? -2.775 -11.915 11.673 1.00 90.69 192 GLN A C 1
ATOM 1428 O O . GLN A 1 192 ? -3.015 -12.281 12.819 1.00 90.69 192 GLN A O 1
ATOM 1433 N N . GLU A 1 193 ? -1.665 -11.235 11.366 1.00 91.50 193 GLU A N 1
ATOM 1434 C CA . GLU A 1 193 ? -0.590 -10.982 12.337 1.00 91.50 193 GLU A CA 1
ATOM 1435 C C . GLU A 1 193 ? -1.100 -10.255 13.597 1.00 91.50 193 GLU A C 1
ATOM 1437 O O . GLU A 1 193 ? -0.753 -10.624 14.722 1.00 91.50 193 GLU A O 1
ATOM 1442 N N . ILE A 1 194 ? -1.960 -9.241 13.425 1.00 90.81 194 ILE A N 1
ATOM 1443 C CA . ILE A 1 194 ? -2.530 -8.468 14.541 1.00 90.81 194 ILE A CA 1
ATOM 1444 C C . ILE A 1 194 ? -3.340 -9.368 15.486 1.00 90.81 194 ILE A C 1
ATOM 1446 O O . ILE A 1 194 ? -3.226 -9.238 16.709 1.00 90.81 194 ILE A O 1
ATOM 1450 N N . PHE A 1 195 ? -4.162 -10.272 14.947 1.00 87.69 195 PHE A N 1
ATOM 1451 C CA . PHE A 1 195 ? -5.059 -11.098 15.758 1.00 87.69 195 PHE A CA 1
ATOM 1452 C C . PHE A 1 195 ? -4.451 -12.425 16.220 1.00 87.69 195 PHE A C 1
ATOM 1454 O O . PHE A 1 195 ? -4.870 -12.947 17.250 1.00 87.69 195 PHE A O 1
ATOM 1461 N N . GLU A 1 196 ? -3.398 -12.922 15.571 1.00 84.88 196 GLU A N 1
ATOM 1462 C CA . GLU A 1 196 ? -2.563 -13.999 16.116 1.00 84.88 196 GLU A CA 1
ATOM 1463 C C . GLU A 1 196 ? -1.862 -13.572 17.412 1.00 84.88 196 GLU A C 1
ATOM 1465 O O . GLU A 1 196 ? -1.788 -14.341 18.373 1.00 84.88 196 GLU A O 1
ATOM 1470 N N . GLN A 1 197 ? -1.383 -12.327 17.471 1.00 75.50 197 GLN A N 1
ATOM 1471 C CA . GLN A 1 197 ? -0.742 -11.784 18.671 1.00 75.50 197 GLN A CA 1
ATOM 1472 C C . GLN A 1 197 ? -1.761 -11.439 19.768 1.00 75.50 197 GLN A C 1
ATOM 1474 O O . GLN A 1 197 ? -1.445 -11.498 20.961 1.00 75.50 197 GLN A O 1
ATOM 1479 N N . ASN A 1 198 ? -3.000 -11.112 19.393 1.00 70.12 198 ASN A N 1
ATOM 1480 C CA . ASN A 1 198 ? -4.043 -10.714 20.329 1.00 70.12 198 ASN A CA 1
ATOM 1481 C C . ASN A 1 198 ? -4.905 -11.900 20.803 1.00 70.12 198 ASN A C 1
ATOM 1483 O O . ASN A 1 198 ? -6.037 -12.093 20.362 1.00 70.12 198 ASN A O 1
ATOM 1487 N N . LYS A 1 199 ? -4.413 -12.637 21.808 1.00 64.38 199 LYS A N 1
ATOM 1488 C CA . LYS A 1 199 ? -5.122 -13.779 22.430 1.00 64.38 199 LYS A CA 1
ATOM 1489 C C . LYS A 1 199 ? -6.470 -13.435 23.085 1.00 64.38 199 LYS A C 1
ATOM 1491 O O . LYS A 1 199 ? -7.195 -14.344 23.482 1.00 64.38 199 LYS A O 1
ATOM 1496 N N . SER A 1 200 ? -6.803 -12.151 23.243 1.00 60.06 200 SER A N 1
ATOM 1497 C CA . SER A 1 200 ? -8.068 -11.716 23.852 1.00 60.06 200 SER A CA 1
ATOM 1498 C C . SER A 1 200 ? -9.258 -11.739 22.884 1.00 60.06 200 SER A C 1
ATOM 1500 O O . SER A 1 200 ? -10.400 -11.624 23.328 1.00 60.06 200 SER A O 1
ATOM 1502 N N . MET A 1 201 ? -9.016 -11.911 21.577 1.00 58.47 201 MET A N 1
ATOM 1503 C CA . MET A 1 201 ? -10.060 -11.935 20.555 1.00 58.47 201 MET A CA 1
ATOM 1504 C C . MET A 1 201 ? -10.088 -13.296 19.844 1.00 58.47 201 MET A C 1
ATOM 1506 O O . MET A 1 201 ? -9.157 -13.611 19.104 1.00 58.47 201 MET A O 1
ATOM 1510 N N . PRO A 1 202 ? -11.128 -14.128 20.046 1.00 61.34 202 PRO A N 1
ATOM 1511 C CA . PRO A 1 202 ? -11.332 -15.293 19.201 1.00 61.34 202 PRO A CA 1
ATOM 1512 C C . PRO A 1 202 ? -11.721 -14.801 17.807 1.00 61.34 202 PRO A C 1
ATOM 1514 O O . PRO A 1 202 ? -12.821 -14.282 17.609 1.00 61.34 202 PRO A O 1
ATOM 1517 N N . TRP A 1 203 ? -10.792 -14.952 16.872 1.00 66.06 203 TRP A N 1
ATOM 1518 C CA . TRP A 1 203 ? -10.930 -14.544 15.484 1.00 66.06 203 TRP A CA 1
ATOM 1519 C C . TRP A 1 203 ? -10.934 -15.783 14.581 1.00 66.06 203 TRP A C 1
ATOM 1521 O O . TRP A 1 203 ? -10.470 -16.862 14.954 1.00 66.06 203 TRP A O 1
ATOM 1531 N N . THR A 1 204 ? -11.499 -15.653 13.389 1.00 60.38 204 THR A N 1
ATOM 1532 C CA . THR A 1 204 ? -11.447 -16.688 12.353 1.00 60.38 204 THR A CA 1
ATOM 1533 C C . THR A 1 204 ? -11.263 -15.975 11.028 1.00 60.38 204 THR A C 1
ATOM 1535 O O . THR A 1 204 ? -12.061 -15.098 10.710 1.00 60.38 204 THR A O 1
ATOM 1538 N N . TYR A 1 205 ? -10.194 -16.315 10.309 1.00 59.78 205 TYR A N 1
ATOM 1539 C CA . TYR A 1 205 ? -9.961 -15.864 8.940 1.00 59.78 205 TYR A CA 1
ATOM 1540 C C . TYR A 1 205 ? -10.722 -16.785 7.989 1.00 59.78 205 TYR A C 1
ATOM 1542 O O . TYR A 1 205 ? -10.547 -18.004 8.063 1.00 59.78 205 TYR A O 1
ATOM 1550 N N . LEU A 1 206 ? -11.561 -16.214 7.128 1.00 60.53 206 LEU A N 1
ATOM 1551 C CA . LEU A 1 206 ? -12.250 -16.903 6.036 1.00 60.53 206 LEU A CA 1
ATOM 1552 C C . LEU A 1 206 ? -12.087 -16.104 4.752 1.00 60.53 206 LEU A C 1
ATOM 1554 O O . LEU A 1 206 ? -12.210 -14.858 4.855 1.00 60.53 206 LEU A O 1
#

Foldseek 3Di:
DAPPVRHDPVRVLVVLLVVVLVVVLVVLLVVLVVQLVVLVVVLVVLVVVLVVQVPAADPVPRHRPCPVPPVSVVSNVVSVVSNVVSVVSNVVSVVSVDCPCSVVVSVVSVVLSVQLVVQLVQLQVQLVCCLVVVDVHDDRPGPDAALQAAPRDDDPSHDHRSVVSSVVSNVVVPDQEDEDEDPDPDDSVRNVRRVVVVPSYDYDYD

pLDDT: mean 83.65, std 8.84, range [56.56, 95.81]

InterPro domains:
  IPR000286 Histone deacetylase HDAC [PR01270] (144-167)
  IPR000286 Histone deacetylase HDAC [PR01270] (177-192)
  IPR023696 Ureohydrolase domain superfamily [SSF52768] (107-200)
  IPR023801 Histone deacetylase domain [PF00850] (108-200)
  IPR026961 PGG domain [PF13962] (25-99)
  IPR037138 Histone deacetylase domain superfamily [G3DSA:3.40.800.20] (85-202)